Protein AF-A0A7C1F9L8-F1 (afdb_monomer)

Mean predicted aligned error: 16.56 Å

Foldseek 3Di:
DDDDDDDDDDDDDDDDDDDDPPDDDDDDDDPPVVVVVVVVVVVVLVVVLVVLVVVLVVLVVVVVCLQVDPDDPVVVVVVVVVVVVDDDDPDPVVVVVVVVVVLVVVCVVPPPPPPLVVVVLLCVLLVRPDHSSRLVVQLVVLLQSQLVSLCSNPNDNVRSNVRSVVSNVVSVVVSNVSSVVQLVVVLVCVLVLLVQQLVCVVVVDDNLVSLCCQLVVDDPPRNVLSVQLNVCVVVPDDNLVSLVVSCSNSVDPLSVLLSVLVVVCVVPPDSNSVVSVVSSVVSVVVVVVVVVLVVVLVVLLVVLVVVLCVVVVVLVVCCVVPVPVSVVCVDDDPSVVVVVVVNVVSVVSSVVSVVVSPDDD

Structure (mmCIF, N/CA/C/O backbone):
data_AF-A0A7C1F9L8-F1
#
_entry.id   AF-A0A7C1F9L8-F1
#
loop_
_atom_site.group_PDB
_atom_site.id
_atom_site.type_symbol
_atom_site.label_atom_id
_atom_site.label_alt_id
_atom_site.label_comp_id
_atom_site.label_asym_id
_atom_site.label_entity_id
_atom_site.label_seq_id
_atom_site.pdbx_PDB_ins_code
_atom_site.Cartn_x
_atom_site.Cartn_y
_atom_site.Cartn_z
_atom_site.occupancy
_atom_site.B_iso_or_equiv
_atom_site.auth_seq_id
_atom_site.auth_comp_id
_atom_site.auth_asym_id
_atom_site.auth_atom_id
_atom_site.pdbx_PDB_model_num
ATOM 1 N N . MET A 1 1 ? 61.976 -1.368 -113.636 1.00 39.59 1 MET A N 1
ATOM 2 C CA . MET A 1 1 ? 61.422 -0.047 -114.014 1.00 39.59 1 MET A CA 1
ATOM 3 C C . MET A 1 1 ? 60.214 -0.254 -114.923 1.00 39.59 1 MET A C 1
ATOM 5 O O . MET A 1 1 ? 60.195 -1.256 -115.617 1.00 39.59 1 MET A O 1
ATOM 9 N N . ALA A 1 2 ? 59.283 0.708 -114.924 1.00 37.47 2 ALA A N 1
ATOM 10 C CA . ALA A 1 2 ? 58.091 0.857 -115.781 1.00 37.47 2 ALA A CA 1
ATOM 11 C C . ALA A 1 2 ? 56.742 0.333 -115.233 1.00 37.47 2 ALA A C 1
ATOM 13 O O . ALA A 1 2 ? 56.422 -0.850 -115.244 1.00 37.47 2 ALA A O 1
ATOM 14 N N . ARG A 1 3 ? 55.936 1.309 -114.787 1.00 41.31 3 ARG A N 1
ATOM 15 C CA . ARG A 1 3 ? 54.484 1.263 -114.558 1.00 41.31 3 ARG A CA 1
ATOM 16 C C . ARG A 1 3 ? 53.734 1.298 -115.902 1.00 41.31 3 ARG A C 1
ATOM 18 O O . ARG A 1 3 ? 54.112 2.078 -116.769 1.00 41.31 3 ARG A O 1
ATOM 25 N N . GLY A 1 4 ? 52.595 0.610 -116.002 1.00 37.44 4 GLY A N 1
ATOM 26 C CA . GLY A 1 4 ? 51.596 0.796 -117.071 1.00 37.44 4 GLY A CA 1
ATOM 27 C C . GLY A 1 4 ? 50.258 0.155 -116.683 1.00 37.44 4 GLY A C 1
ATOM 28 O O . GLY A 1 4 ? 50.143 -1.058 -116.651 1.00 37.44 4 GLY A O 1
ATOM 29 N N . ARG A 1 5 ? 49.353 0.919 -116.061 1.00 42.47 5 ARG A N 1
ATOM 30 C CA . ARG A 1 5 ? 48.077 1.427 -116.618 1.00 42.47 5 ARG A CA 1
ATOM 31 C C . ARG A 1 5 ? 47.072 0.383 -117.153 1.00 42.47 5 ARG A C 1
ATOM 33 O O . ARG A 1 5 ? 47.146 -0.017 -118.300 1.00 42.47 5 ARG A O 1
ATOM 40 N N . LEU A 1 6 ? 46.022 0.216 -116.337 1.00 44.12 6 LEU A N 1
ATOM 41 C CA . LEU A 1 6 ? 44.591 0.450 -116.626 1.00 44.12 6 LEU A CA 1
ATOM 42 C C . LEU A 1 6 ? 43.783 -0.511 -117.522 1.00 44.12 6 LEU A C 1
ATOM 44 O O . LEU A 1 6 ? 44.102 -0.708 -118.686 1.00 44.12 6 LEU A O 1
ATOM 48 N N . ARG A 1 7 ? 42.561 -0.778 -117.004 1.00 37.47 7 ARG A N 1
ATOM 49 C CA . ARG A 1 7 ? 41.275 -1.069 -117.694 1.00 37.47 7 ARG A CA 1
ATOM 50 C C . ARG A 1 7 ? 41.176 -2.496 -118.281 1.00 37.47 7 ARG A C 1
ATOM 52 O O . ARG A 1 7 ? 42.067 -2.920 -118.985 1.00 37.47 7 ARG A O 1
ATOM 59 N N . ARG A 1 8 ? 40.121 -3.300 -118.078 1.00 37.22 8 ARG A N 1
ATOM 60 C CA . ARG A 1 8 ? 38.670 -3.048 -117.959 1.00 37.22 8 ARG A CA 1
ATOM 61 C C . ARG A 1 8 ? 37.946 -4.345 -117.511 1.00 37.22 8 ARG A C 1
ATOM 63 O O . ARG A 1 8 ? 38.377 -5.421 -117.887 1.00 37.22 8 ARG A O 1
ATOM 70 N N . GLN A 1 9 ? 36.779 -4.153 -116.885 1.00 37.19 9 GLN A N 1
ATOM 71 C CA . GLN A 1 9 ? 35.515 -4.913 -117.026 1.00 37.19 9 GLN A CA 1
ATOM 72 C C . GLN A 1 9 ? 35.349 -6.363 -116.521 1.00 37.19 9 GLN A C 1
ATOM 74 O O . GLN A 1 9 ? 36.207 -7.216 -116.671 1.00 37.19 9 GLN A O 1
ATOM 79 N N . ALA A 1 10 ? 34.099 -6.588 -116.083 1.00 36.94 10 ALA A N 1
ATOM 80 C CA . ALA A 1 10 ? 33.375 -7.839 -115.844 1.00 36.94 10 ALA A CA 1
ATOM 81 C C . ALA A 1 10 ? 33.630 -8.541 -114.501 1.00 36.94 10 ALA A C 1
ATOM 83 O O . ALA A 1 10 ? 34.592 -9.276 -114.332 1.00 36.94 10 ALA A O 1
ATOM 84 N N . LEU A 1 11 ? 32.689 -8.380 -113.566 1.00 45.91 11 LEU A N 1
ATOM 85 C CA . LEU A 1 11 ? 31.665 -9.405 -113.335 1.00 45.91 11 LEU A CA 1
ATOM 86 C C . LEU A 1 11 ? 30.542 -8.822 -112.466 1.00 45.91 11 LEU A C 1
ATOM 88 O O . LEU A 1 11 ? 30.725 -8.456 -111.308 1.00 45.91 11 LEU A O 1
ATOM 92 N N . ASP A 1 12 ? 29.387 -8.694 -113.107 1.00 43.09 12 ASP A N 1
ATOM 93 C CA . ASP A 1 12 ? 28.080 -8.514 -112.494 1.00 43.09 12 ASP A CA 1
ATOM 94 C C . ASP A 1 12 ? 27.571 -9.878 -111.987 1.00 43.09 12 ASP A C 1
ATOM 96 O O . ASP A 1 12 ? 27.937 -10.918 -112.540 1.00 43.09 12 ASP A O 1
ATOM 100 N N . ARG A 1 13 ? 26.652 -9.826 -111.015 1.00 43.66 13 ARG A N 1
ATOM 101 C CA . ARG A 1 13 ? 25.862 -10.898 -110.374 1.00 43.66 13 ARG A CA 1
ATOM 102 C C . ARG A 1 13 ? 26.388 -11.454 -109.051 1.00 43.66 13 ARG A C 1
ATOM 104 O O . ARG A 1 13 ? 27.241 -12.329 -108.985 1.00 43.66 13 ARG A O 1
ATOM 111 N N . GLY A 1 14 ? 25.712 -11.032 -107.986 1.00 38.59 14 GLY A N 1
ATOM 112 C CA . GLY A 1 14 ? 25.744 -11.682 -106.681 1.00 38.59 14 GLY A CA 1
ATOM 113 C C . GLY A 1 14 ? 24.792 -10.992 -105.715 1.00 38.59 14 GLY A C 1
ATOM 114 O O . GLY A 1 14 ? 25.206 -10.141 -104.934 1.00 38.59 14 GLY A O 1
ATOM 115 N N . GLY A 1 15 ? 23.500 -11.318 -105.799 1.00 45.91 15 GLY A N 1
ATOM 116 C CA . GLY A 1 15 ? 22.503 -10.869 -104.834 1.00 45.91 15 GLY A CA 1
ATOM 117 C C . GLY A 1 15 ? 22.887 -11.293 -103.417 1.00 45.91 15 GLY A C 1
ATOM 118 O O . GLY A 1 15 ? 22.999 -12.477 -103.124 1.00 45.91 15 GLY A O 1
ATOM 119 N N . GLY A 1 16 ? 23.059 -10.312 -102.536 1.00 39.78 16 GLY A N 1
ATOM 120 C CA . GLY A 1 16 ? 23.291 -10.512 -101.112 1.00 39.78 16 GLY A CA 1
ATOM 121 C C . GLY A 1 16 ? 22.397 -9.567 -100.327 1.00 39.78 16 GLY A C 1
ATOM 122 O O . GLY A 1 16 ? 22.736 -8.403 -100.116 1.00 39.78 16 GLY A O 1
ATOM 123 N N . ARG A 1 17 ? 21.221 -10.062 -99.924 1.00 45.66 17 ARG A N 1
ATOM 124 C CA . ARG A 1 17 ? 20.368 -9.415 -98.922 1.00 45.66 17 ARG A CA 1
ATOM 125 C C . ARG A 1 17 ? 21.222 -9.138 -97.683 1.00 45.66 17 ARG A C 1
ATOM 127 O O . ARG A 1 17 ? 21.778 -10.061 -97.100 1.00 45.66 17 ARG A O 1
ATOM 134 N N . ARG A 1 18 ? 21.317 -7.867 -97.293 1.00 43.66 18 ARG A N 1
ATOM 135 C CA . ARG A 1 18 ? 21.940 -7.437 -96.036 1.00 43.66 18 ARG A CA 1
ATOM 136 C C . ARG A 1 18 ? 21.208 -8.115 -94.865 1.00 43.66 18 ARG A C 1
ATOM 138 O O . ARG A 1 18 ? 20.005 -7.877 -94.740 1.00 43.66 18 ARG A O 1
ATOM 145 N N . PRO A 1 19 ? 21.860 -8.910 -94.000 1.00 42.84 19 PRO A N 1
ATOM 146 C CA . PRO A 1 19 ? 21.259 -9.255 -92.724 1.00 42.84 19 PRO A CA 1
ATOM 147 C C . PRO A 1 19 ? 21.281 -8.000 -91.849 1.00 42.84 19 PRO A C 1
ATOM 149 O O . PRO A 1 19 ? 22.331 -7.425 -91.559 1.00 42.84 19 PRO A O 1
ATOM 152 N N . ALA A 1 20 ? 20.084 -7.532 -91.503 1.00 45.34 20 ALA A N 1
ATOM 153 C CA . ALA A 1 20 ? 19.888 -6.484 -90.524 1.00 45.34 20 ALA A CA 1
ATOM 154 C C . ALA A 1 20 ? 20.480 -6.945 -89.190 1.00 45.34 20 ALA A C 1
ATOM 156 O O . ALA A 1 20 ? 20.181 -8.032 -88.705 1.00 45.34 20 ALA A O 1
ATOM 157 N N . VAL A 1 21 ? 21.326 -6.094 -88.622 1.00 48.09 21 VAL A N 1
ATOM 158 C CA . VAL A 1 21 ? 21.893 -6.227 -87.284 1.00 48.09 21 VAL A CA 1
ATOM 159 C C . VAL A 1 21 ? 20.749 -6.416 -86.284 1.00 48.09 21 VAL A C 1
ATOM 161 O O . VAL A 1 21 ? 20.004 -5.472 -86.002 1.00 48.09 21 VAL A O 1
ATOM 164 N N . GLU A 1 22 ? 20.604 -7.634 -85.757 1.00 45.97 22 GLU A N 1
ATOM 165 C CA . GLU A 1 22 ? 19.792 -7.928 -84.579 1.00 45.97 22 GLU A CA 1
ATOM 166 C C . GLU A 1 22 ? 20.355 -7.133 -83.401 1.00 45.97 22 GLU A C 1
ATOM 168 O O . GLU A 1 22 ? 21.326 -7.505 -82.743 1.00 45.97 22 GLU A O 1
ATOM 173 N N . ARG A 1 23 ? 19.743 -5.976 -83.147 1.00 45.81 23 ARG A N 1
ATOM 174 C CA . ARG A 1 23 ? 19.928 -5.240 -81.904 1.00 45.81 23 ARG A CA 1
ATOM 175 C C . ARG A 1 23 ? 19.278 -6.060 -80.795 1.00 45.81 23 ARG A C 1
ATOM 177 O O . ARG A 1 23 ? 18.061 -6.246 -80.794 1.00 45.81 23 ARG A O 1
ATOM 184 N N . GLY A 1 24 ? 20.121 -6.549 -79.888 1.00 41.44 24 GLY A N 1
ATOM 185 C CA . GLY A 1 24 ? 19.757 -7.339 -78.720 1.00 41.44 24 GLY A CA 1
ATOM 186 C C . GLY A 1 24 ? 18.523 -6.791 -78.014 1.00 41.44 24 GLY A C 1
ATOM 187 O O . GLY A 1 24 ? 18.517 -5.682 -77.483 1.00 41.44 24 GLY A O 1
ATOM 188 N N . ARG A 1 25 ? 17.467 -7.600 -78.025 1.00 51.34 25 ARG A N 1
ATOM 189 C CA . ARG A 1 25 ? 16.219 -7.360 -77.312 1.00 51.34 25 ARG A CA 1
ATOM 190 C C . ARG A 1 25 ? 16.192 -8.259 -76.082 1.00 51.34 25 ARG A C 1
ATOM 192 O O . ARG A 1 25 ? 15.418 -9.204 -76.037 1.00 51.34 25 ARG A O 1
ATOM 199 N N . VAL A 1 26 ? 17.045 -7.997 -75.095 1.00 52.56 26 VAL A N 1
ATOM 200 C CA . VAL A 1 26 ? 16.927 -8.650 -73.786 1.00 52.56 26 VAL A CA 1
ATOM 201 C C . VAL A 1 26 ? 17.345 -7.666 -72.695 1.00 52.56 26 VAL A C 1
ATOM 203 O O . VAL A 1 26 ? 18.366 -7.000 -72.827 1.00 52.56 26 VAL A O 1
ATOM 206 N N . TRP A 1 27 ? 16.540 -7.637 -71.628 1.00 47.12 27 TRP A N 1
ATOM 207 C CA . TRP A 1 27 ? 16.731 -6.948 -70.343 1.00 47.12 27 TRP A CA 1
ATOM 208 C C . TRP A 1 27 ? 16.258 -5.492 -70.265 1.00 47.12 27 TRP A C 1
ATOM 210 O O . TRP A 1 27 ? 17.023 -4.551 -70.434 1.00 47.12 27 TRP A O 1
ATOM 220 N N . GLY A 1 28 ? 14.980 -5.297 -69.910 1.00 48.78 28 GLY A N 1
ATOM 221 C CA . GLY A 1 28 ? 14.510 -3.953 -69.568 1.00 48.78 28 GLY A CA 1
ATOM 222 C C . GLY A 1 28 ? 13.070 -3.768 -69.091 1.00 48.78 28 GLY A C 1
ATOM 223 O O . GLY A 1 28 ? 12.585 -2.651 -69.201 1.00 48.78 28 GLY A O 1
ATOM 224 N N . THR A 1 29 ? 12.342 -4.778 -68.592 1.00 53.84 29 THR A N 1
ATOM 225 C CA . THR A 1 29 ? 10.930 -4.564 -68.171 1.00 53.84 29 THR A CA 1
ATOM 226 C C . THR A 1 29 ? 10.466 -5.306 -66.906 1.00 53.84 29 THR A C 1
ATOM 228 O O . THR A 1 29 ? 9.276 -5.308 -66.609 1.00 53.84 29 THR A O 1
ATOM 231 N N . GLY A 1 30 ? 11.366 -5.875 -66.094 1.00 45.72 30 GLY A N 1
ATOM 232 C CA . GLY A 1 30 ? 10.978 -6.589 -64.858 1.00 45.72 30 GLY A CA 1
ATOM 233 C C . GLY A 1 30 ? 10.982 -5.756 -63.566 1.00 45.72 30 GLY A C 1
ATOM 234 O O . GLY A 1 30 ? 10.181 -5.992 -62.664 1.00 45.72 30 GLY A O 1
ATOM 235 N N . TYR A 1 31 ? 11.859 -4.754 -63.453 1.00 49.84 31 TYR A N 1
ATOM 236 C CA . TYR A 1 31 ? 12.186 -4.166 -62.144 1.00 49.84 31 TYR A CA 1
ATOM 237 C C . TYR A 1 31 ? 11.224 -3.055 -61.680 1.00 49.84 31 TYR A C 1
ATOM 239 O O . TYR A 1 31 ? 10.921 -2.947 -60.492 1.00 49.84 31 TYR A O 1
ATOM 247 N N . GLY A 1 32 ? 10.656 -2.270 -62.601 1.00 45.06 32 GLY A N 1
ATOM 248 C CA . GLY A 1 32 ? 9.773 -1.143 -62.254 1.00 45.06 32 GLY A CA 1
ATOM 249 C C . GLY A 1 32 ? 8.340 -1.526 -61.848 1.00 45.06 32 GLY A C 1
ATOM 250 O O . GLY A 1 32 ? 7.623 -0.705 -61.267 1.00 45.06 32 GLY A O 1
ATOM 251 N N . ALA A 1 33 ? 7.896 -2.749 -62.161 1.00 50.91 33 ALA A N 1
ATOM 252 C CA . ALA A 1 33 ? 6.575 -3.261 -61.784 1.00 50.91 33 ALA A CA 1
ATOM 253 C C . ALA A 1 33 ? 6.589 -3.882 -60.379 1.00 50.91 33 ALA A C 1
ATOM 255 O O . ALA A 1 33 ? 5.685 -3.619 -59.586 1.00 50.91 33 ALA A O 1
ATOM 256 N N . ALA A 1 34 ? 7.658 -4.608 -60.033 1.00 50.59 34 ALA A N 1
ATOM 257 C CA . ALA A 1 34 ? 7.871 -5.113 -58.683 1.00 50.59 34 ALA A CA 1
ATOM 258 C C . ALA A 1 34 ? 7.982 -3.948 -57.686 1.00 50.59 34 ALA A C 1
ATOM 260 O O . ALA A 1 34 ? 7.193 -3.862 -56.750 1.00 50.59 34 ALA A O 1
ATOM 261 N N . GLN A 1 35 ? 8.859 -2.972 -57.938 1.00 52.16 35 GLN A N 1
ATOM 262 C CA . GLN A 1 35 ? 9.105 -1.854 -57.017 1.00 52.16 35 GLN A CA 1
ATOM 263 C C . GLN A 1 35 ? 7.861 -0.977 -56.746 1.00 52.16 35 GLN A C 1
ATOM 265 O O . GLN A 1 35 ? 7.701 -0.445 -55.647 1.00 52.16 35 GLN A O 1
ATOM 270 N N . ARG A 1 36 ? 6.931 -0.861 -57.709 1.00 50.31 36 ARG A N 1
ATOM 271 C CA . ARG A 1 36 ? 5.633 -0.179 -57.518 1.00 50.31 36 ARG A CA 1
ATOM 272 C C . ARG A 1 36 ? 4.611 -1.003 -56.731 1.00 50.31 36 ARG A C 1
ATOM 274 O O . ARG A 1 36 ? 3.789 -0.404 -56.040 1.00 50.31 36 ARG A O 1
ATOM 281 N N . ARG A 1 37 ? 4.660 -2.336 -56.815 1.00 51.72 37 ARG A N 1
ATOM 282 C CA . ARG A 1 37 ? 3.802 -3.248 -56.039 1.00 51.72 37 ARG A CA 1
ATOM 283 C C . ARG A 1 37 ? 4.200 -3.241 -54.562 1.00 51.72 37 ARG A C 1
ATOM 285 O O . ARG A 1 37 ? 3.367 -2.932 -53.719 1.00 51.72 37 ARG A O 1
ATOM 292 N N . TRP A 1 38 ? 5.502 -3.360 -54.285 1.00 47.25 38 TRP A N 1
ATOM 293 C CA . TRP A 1 38 ? 6.068 -3.272 -52.932 1.00 47.25 38 TRP A CA 1
ATOM 294 C C . TRP A 1 38 ? 5.711 -1.960 -52.212 1.00 47.25 38 TRP A C 1
ATOM 296 O O . TRP A 1 38 ? 5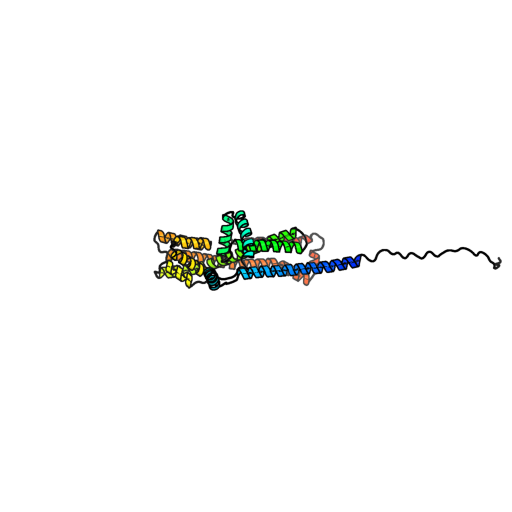.387 -1.985 -51.031 1.00 47.25 38 TRP A O 1
ATOM 306 N N . ARG A 1 39 ? 5.699 -0.812 -52.909 1.00 54.19 39 ARG A N 1
ATOM 307 C CA . ARG A 1 39 ? 5.341 0.493 -52.311 1.00 54.19 39 ARG A CA 1
ATOM 308 C C . ARG A 1 39 ? 3.842 0.661 -52.024 1.00 54.19 39 ARG A C 1
ATOM 310 O O . ARG A 1 39 ? 3.493 1.420 -51.124 1.00 54.19 39 ARG A O 1
ATOM 317 N N . LYS A 1 40 ? 2.964 -0.010 -52.783 1.00 54.41 40 LYS A N 1
ATOM 318 C CA . LYS A 1 40 ? 1.509 -0.012 -52.542 1.00 54.41 40 LYS A CA 1
ATOM 319 C C . LYS A 1 40 ? 1.135 -0.961 -51.400 1.00 54.41 40 LYS A C 1
ATOM 321 O O . LYS A 1 40 ? 0.362 -0.556 -50.540 1.00 54.41 40 LYS A O 1
ATOM 326 N N . ASP A 1 41 ? 1.766 -2.134 -51.335 1.00 57.75 41 ASP A N 1
ATOM 327 C CA . ASP A 1 41 ? 1.545 -3.117 -50.265 1.00 57.75 41 ASP A CA 1
ATOM 328 C C . ASP A 1 41 ? 2.080 -2.627 -48.904 1.00 57.75 41 ASP A C 1
ATOM 330 O O . ASP A 1 41 ? 1.463 -2.866 -47.862 1.00 57.75 41 ASP A O 1
ATOM 334 N N . LEU A 1 42 ? 3.179 -1.857 -48.897 1.00 58.66 42 LEU A N 1
ATOM 335 C CA . LEU A 1 42 ? 3.689 -1.206 -47.682 1.00 58.66 42 LEU A CA 1
ATOM 336 C C . LEU A 1 42 ? 2.718 -0.142 -47.147 1.00 58.66 42 LEU A C 1
ATOM 338 O O . LEU A 1 42 ? 2.520 -0.026 -45.943 1.00 58.66 42 LEU A O 1
ATOM 342 N N . GLY A 1 43 ? 2.095 0.633 -48.040 1.00 62.56 43 GLY A N 1
ATOM 343 C CA . GLY A 1 43 ? 1.134 1.669 -47.661 1.00 62.56 43 GLY A CA 1
ATOM 344 C C . GLY A 1 43 ? -0.143 1.080 -47.066 1.00 62.56 43 GLY A C 1
ATOM 345 O O . GLY A 1 43 ? -0.621 1.555 -46.041 1.00 62.56 43 GLY A O 1
ATOM 346 N N . THR A 1 44 ? -0.665 0.004 -47.658 1.00 65.12 44 THR A N 1
ATOM 347 C CA . THR A 1 44 ? -1.866 -0.679 -47.156 1.00 65.12 44 THR A CA 1
ATOM 348 C C . THR A 1 44 ? -1.623 -1.426 -45.849 1.00 65.12 44 THR A C 1
ATOM 350 O O . THR A 1 44 ? -2.493 -1.414 -44.984 1.00 65.12 44 THR A O 1
ATOM 353 N N . THR A 1 45 ? -0.446 -2.032 -45.663 1.00 65.38 45 THR A N 1
ATOM 354 C CA . THR A 1 45 ? -0.101 -2.711 -44.401 1.00 65.38 45 THR A CA 1
ATOM 355 C C . THR A 1 45 ? 0.140 -1.713 -43.271 1.00 65.38 45 THR A C 1
ATOM 357 O O . THR A 1 45 ? -0.354 -1.925 -42.168 1.00 65.38 45 THR A O 1
ATOM 360 N N . LEU A 1 46 ? 0.787 -0.575 -43.545 1.00 63.75 46 LEU A N 1
ATOM 361 C CA . LEU A 1 46 ? 0.934 0.511 -42.571 1.00 63.75 46 LEU A CA 1
ATOM 362 C C . LEU A 1 46 ? -0.408 1.166 -42.219 1.00 63.75 46 LEU A C 1
ATOM 364 O O . LEU A 1 46 ? -0.651 1.456 -41.052 1.00 63.75 46 LEU A O 1
ATOM 368 N N . PHE A 1 47 ? -1.304 1.356 -43.191 1.00 64.69 47 PHE A N 1
ATOM 369 C CA . PHE A 1 47 ? -2.633 1.923 -42.947 1.00 64.69 47 PHE A CA 1
ATOM 370 C C . PHE A 1 47 ? -3.537 0.960 -42.161 1.00 64.69 47 PHE A C 1
ATOM 372 O O . PHE A 1 47 ? -4.208 1.373 -41.218 1.00 64.69 47 PHE A O 1
ATOM 379 N N . ALA A 1 48 ? -3.498 -0.339 -42.476 1.00 63.34 48 ALA A N 1
ATOM 380 C CA . ALA A 1 48 ? -4.194 -1.372 -41.710 1.00 63.34 48 ALA A CA 1
ATOM 381 C C . ALA A 1 48 ? -3.634 -1.508 -40.282 1.00 63.34 48 ALA A C 1
ATOM 383 O O . ALA A 1 48 ? -4.405 -1.643 -39.334 1.00 63.34 48 ALA A O 1
ATOM 384 N N . ALA A 1 49 ? -2.312 -1.407 -40.108 1.00 62.53 49 ALA A N 1
ATOM 385 C CA . ALA A 1 49 ? -1.675 -1.401 -38.794 1.00 62.53 49 ALA A CA 1
ATOM 386 C C . ALA A 1 49 ? -2.030 -0.145 -37.982 1.00 62.53 49 ALA A C 1
ATOM 388 O O . ALA A 1 49 ? -2.250 -0.247 -36.779 1.00 62.53 49 ALA A O 1
ATOM 389 N N . LEU A 1 50 ? -2.144 1.021 -38.627 1.00 69.19 50 LEU A N 1
ATOM 390 C CA . LEU A 1 50 ? -2.561 2.271 -37.989 1.00 69.19 50 LEU A CA 1
ATOM 391 C C . LEU A 1 50 ? -4.027 2.211 -37.539 1.00 69.19 50 LEU A C 1
ATOM 393 O O . LEU A 1 50 ? -4.327 2.560 -36.403 1.00 69.19 50 LEU A O 1
ATOM 397 N N . ILE A 1 51 ? -4.931 1.724 -38.395 1.00 73.75 51 ILE A N 1
ATOM 398 C CA . ILE A 1 51 ? -6.347 1.526 -38.046 1.00 73.75 51 ILE A CA 1
ATOM 399 C C . ILE A 1 51 ? -6.482 0.486 -36.935 1.00 73.75 51 ILE A C 1
ATOM 401 O O . ILE A 1 51 ? -7.249 0.694 -35.999 1.00 73.75 51 ILE A O 1
ATOM 405 N N . GLY A 1 52 ? -5.709 -0.600 -36.999 1.00 65.44 52 GLY A N 1
ATOM 406 C CA . GLY A 1 52 ? -5.635 -1.592 -35.932 1.00 65.44 52 GLY A CA 1
ATOM 407 C C . GLY A 1 52 ? -5.176 -0.966 -34.617 1.00 65.44 52 GLY A C 1
ATOM 408 O O . GLY A 1 52 ? -5.861 -1.093 -33.609 1.00 65.44 52 GLY A O 1
ATOM 409 N N . ALA A 1 53 ? -4.068 -0.224 -34.624 1.00 59.97 53 ALA A N 1
ATOM 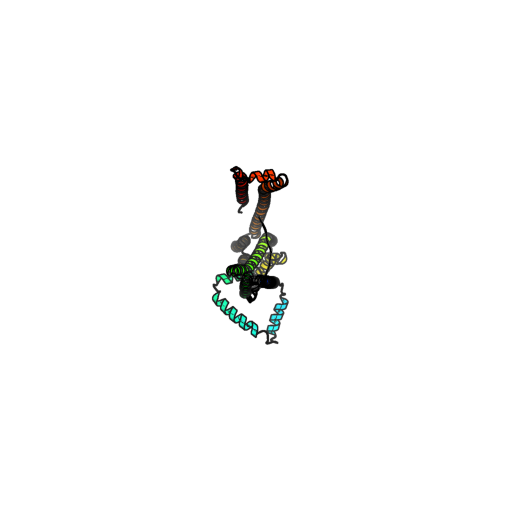410 C CA . ALA A 1 53 ? -3.558 0.470 -33.445 1.00 59.97 53 ALA A CA 1
ATOM 411 C C . ALA A 1 53 ? -4.574 1.475 -32.880 1.00 59.97 53 ALA A C 1
ATOM 413 O O . ALA A 1 53 ? -4.737 1.556 -31.665 1.00 59.97 53 ALA A O 1
ATOM 414 N N . LEU A 1 54 ? -5.302 2.190 -33.741 1.00 66.69 54 LEU A N 1
ATOM 415 C CA . LEU A 1 54 ? -6.320 3.160 -33.342 1.00 66.69 54 LEU A CA 1
ATOM 416 C C . LEU A 1 54 ? -7.583 2.482 -32.791 1.00 66.69 54 LEU A C 1
ATOM 418 O O . LEU A 1 54 ? -8.140 2.955 -31.807 1.00 66.69 54 LEU A O 1
ATOM 422 N N . ALA A 1 55 ? -7.998 1.346 -33.356 1.00 65.44 55 ALA A N 1
ATOM 423 C CA . ALA A 1 55 ? -9.095 0.527 -32.839 1.00 65.44 55 ALA A CA 1
ATOM 424 C C . ALA A 1 55 ? -8.744 -0.112 -31.489 1.00 65.44 55 ALA A C 1
ATOM 426 O O . ALA A 1 55 ? -9.599 -0.224 -30.617 1.00 65.44 55 ALA A O 1
ATOM 427 N N . VAL A 1 56 ? -7.479 -0.482 -31.287 1.00 63.88 56 VAL A N 1
ATOM 428 C CA . VAL A 1 56 ? -6.979 -1.010 -30.012 1.00 63.88 56 VAL A CA 1
ATOM 429 C C . VAL A 1 56 ? -6.850 0.078 -28.970 1.00 63.88 56 VAL A C 1
ATOM 431 O O . VAL A 1 56 ? -7.258 -0.129 -27.833 1.00 63.88 56 VAL A O 1
ATOM 434 N N . LEU A 1 57 ? -6.369 1.256 -29.352 1.00 68.38 57 LEU A N 1
ATOM 435 C CA . LEU A 1 57 ? -6.360 2.409 -28.469 1.00 68.38 57 LEU A CA 1
ATOM 436 C C . LEU A 1 57 ? -7.797 2.804 -28.104 1.00 68.38 57 LEU A C 1
ATOM 438 O O . LEU A 1 57 ? -8.077 2.991 -26.930 1.00 68.38 57 LEU A O 1
ATOM 442 N N . ALA A 1 58 ? -8.732 2.802 -29.057 1.00 68.62 58 ALA A N 1
ATOM 443 C CA . ALA A 1 58 ? -10.153 3.031 -28.802 1.00 68.62 58 ALA A CA 1
ATOM 444 C C . ALA A 1 58 ? -10.791 1.936 -27.930 1.00 68.62 58 ALA A C 1
ATOM 446 O O . ALA A 1 58 ? -11.600 2.256 -27.065 1.00 68.62 58 ALA A O 1
ATOM 447 N N . PHE A 1 59 ? -10.411 0.665 -28.093 1.00 70.50 59 PHE A N 1
ATOM 448 C CA . PHE A 1 59 ? -10.870 -0.435 -27.241 1.00 70.50 59 PHE A CA 1
ATOM 449 C C . PHE A 1 59 ? -10.325 -0.303 -25.818 1.00 70.50 59 PHE A C 1
ATOM 451 O O . PHE A 1 59 ? -11.088 -0.398 -24.866 1.00 70.50 59 PHE A O 1
ATOM 458 N N . PHE A 1 60 ? -9.033 -0.012 -25.651 1.00 65.88 60 PHE A N 1
ATOM 459 C CA . PHE A 1 60 ? -8.435 0.209 -24.334 1.00 65.88 60 PHE A CA 1
ATOM 460 C C . PHE A 1 60 ? -8.967 1.467 -23.660 1.00 65.88 60 PHE A C 1
ATOM 462 O O . PHE A 1 60 ? -9.203 1.446 -22.458 1.00 65.88 60 PHE A O 1
ATOM 469 N N . VAL A 1 61 ? -9.214 2.530 -24.423 1.00 68.31 61 VAL A N 1
ATOM 470 C CA . VAL A 1 61 ? -9.884 3.741 -23.943 1.00 68.31 61 VAL A CA 1
ATOM 471 C C . VAL A 1 61 ? -11.337 3.430 -23.576 1.00 68.31 61 VAL A C 1
ATOM 473 O O . VAL A 1 61 ? -11.798 3.860 -22.528 1.00 68.31 61 VAL A O 1
ATOM 476 N N . SER A 1 62 ? -12.046 2.610 -24.353 1.00 63.38 62 SER A N 1
ATOM 477 C CA . SER A 1 62 ? -13.407 2.167 -24.033 1.00 63.38 62 SER A CA 1
ATOM 478 C C . SER A 1 62 ? -13.452 1.293 -22.782 1.00 63.38 62 SER A C 1
ATOM 480 O O . SER A 1 62 ? -14.346 1.481 -21.966 1.00 63.38 62 SER A O 1
ATOM 482 N N . VAL A 1 63 ? -12.495 0.383 -22.596 1.00 62.91 63 VAL A N 1
ATOM 483 C CA . VAL A 1 63 ? -12.341 -0.422 -21.376 1.00 62.91 63 VAL A CA 1
ATOM 484 C C . VAL A 1 63 ? -11.976 0.475 -20.197 1.00 62.91 63 VAL A C 1
ATOM 486 O O . VAL A 1 63 ? -12.534 0.317 -19.120 1.00 62.91 63 VAL A O 1
ATOM 489 N N . TYR A 1 64 ? -11.086 1.447 -20.396 1.00 67.50 64 TYR A N 1
ATOM 490 C CA . TYR A 1 64 ? -10.706 2.420 -19.378 1.00 67.50 64 TYR A CA 1
ATOM 491 C C . TYR A 1 64 ? -11.913 3.247 -18.921 1.00 67.50 64 TYR A C 1
ATOM 493 O O . TYR A 1 64 ? -12.189 3.284 -17.728 1.00 67.50 64 TYR A O 1
ATOM 501 N N . TYR A 1 65 ? -12.692 3.806 -19.851 1.00 64.12 65 TYR A N 1
ATOM 502 C CA . TYR A 1 65 ? -13.913 4.548 -19.533 1.00 64.12 65 TYR A CA 1
ATOM 503 C C . TYR A 1 65 ? -15.031 3.658 -18.978 1.00 64.12 65 TYR A C 1
ATOM 505 O O . TYR A 1 65 ? -15.739 4.090 -18.078 1.00 64.12 65 TYR A O 1
ATOM 513 N N . ALA A 1 66 ? -15.183 2.415 -19.446 1.00 58.25 66 ALA A N 1
ATOM 514 C CA . ALA A 1 66 ? -16.152 1.470 -18.881 1.00 58.25 66 ALA A CA 1
ATOM 515 C C . ALA A 1 66 ? -15.807 1.088 -17.433 1.00 58.25 66 ALA A C 1
ATOM 517 O O . ALA A 1 66 ? -16.694 0.865 -16.617 1.00 58.25 66 ALA A O 1
ATOM 518 N N . VAL A 1 67 ? -14.515 1.043 -17.111 1.00 53.56 67 VAL A N 1
ATOM 519 C CA . VAL A 1 67 ? -14.007 0.797 -15.760 1.00 53.56 67 VAL A CA 1
ATOM 520 C C . VAL A 1 67 ? -14.120 2.037 -14.862 1.00 53.56 67 VAL A C 1
ATOM 522 O O . VAL A 1 67 ? -14.252 1.903 -13.648 1.00 53.56 67 VAL A O 1
ATOM 525 N N . GLU A 1 68 ? -14.057 3.236 -15.437 1.00 50.44 68 GLU A N 1
ATOM 526 C CA . GLU A 1 68 ? -14.010 4.500 -14.696 1.00 50.44 68 GLU A CA 1
ATOM 527 C C . GLU A 1 68 ? -15.362 5.219 -14.608 1.00 50.44 68 GLU A C 1
ATOM 529 O O . GLU A 1 68 ? -15.437 6.258 -13.960 1.00 50.44 68 GLU A O 1
ATOM 534 N N . ARG A 1 69 ? -16.432 4.679 -15.212 1.00 46.50 69 ARG A N 1
ATOM 535 C CA . ARG A 1 69 ? -17.762 5.295 -15.156 1.00 46.50 69 ARG A CA 1
ATOM 536 C C . ARG A 1 69 ? -18.298 5.355 -13.717 1.00 46.50 69 ARG A C 1
ATOM 538 O O . ARG A 1 69 ? -18.554 4.305 -13.114 1.00 46.50 69 ARG A O 1
ATOM 545 N N . PRO A 1 70 ? -18.518 6.562 -13.167 1.00 44.84 70 PRO A N 1
ATOM 546 C CA . PRO A 1 70 ? -19.258 6.744 -11.934 1.00 44.84 70 PRO A CA 1
ATOM 547 C C . PRO A 1 70 ? -20.751 6.704 -12.269 1.00 44.84 70 PRO A C 1
ATOM 549 O O . PRO A 1 70 ? -21.400 7.741 -12.312 1.00 44.84 70 PRO A O 1
ATOM 552 N N . ASP A 1 71 ? -21.291 5.517 -12.557 1.00 45.31 71 ASP A N 1
ATOM 553 C CA . ASP A 1 71 ? -22.717 5.427 -12.871 1.00 45.31 71 ASP A CA 1
ATOM 554 C C . ASP A 1 71 ? -23.541 5.368 -11.577 1.00 45.31 71 ASP A C 1
ATOM 556 O O . ASP A 1 71 ? -23.354 4.516 -10.687 1.00 45.31 71 ASP A O 1
ATOM 560 N N . ASP A 1 72 ? -24.397 6.380 -11.508 1.00 46.00 72 ASP A N 1
ATOM 561 C CA . ASP A 1 72 ? -25.246 6.822 -10.424 1.00 46.00 72 ASP A CA 1
ATOM 562 C C . ASP A 1 72 ? -26.226 5.715 -10.002 1.00 46.00 72 ASP A C 1
ATOM 564 O O . ASP A 1 72 ? -26.801 4.978 -10.807 1.00 46.00 72 ASP A O 1
ATOM 568 N N . LEU A 1 73 ? -26.381 5.553 -8.691 1.00 47.12 73 LEU A N 1
ATOM 569 C CA . LEU A 1 73 ? -27.220 4.522 -8.071 1.00 47.12 73 LEU A CA 1
ATOM 570 C C . LEU A 1 73 ? -28.705 4.686 -8.464 1.00 47.12 73 LEU A C 1
ATOM 572 O O . LEU A 1 73 ? -29.469 3.719 -8.436 1.00 47.12 73 LEU A O 1
ATOM 576 N N . SER A 1 74 ? -29.078 5.903 -8.865 1.00 42.47 74 SER A N 1
ATOM 577 C CA . SER A 1 74 ? -30.396 6.336 -9.333 1.00 42.47 74 SER A CA 1
ATOM 578 C C . SER A 1 74 ? -30.838 5.629 -10.624 1.00 42.47 74 SER A C 1
ATOM 580 O O . SER A 1 74 ? -31.947 5.096 -10.680 1.00 42.47 74 SER A O 1
ATOM 582 N N . GLU A 1 75 ? -29.950 5.489 -11.612 1.00 44.19 75 GLU A N 1
ATOM 583 C CA . GLU A 1 75 ? -30.260 4.890 -12.921 1.00 44.19 75 GLU A CA 1
ATOM 584 C C . GLU A 1 75 ? -30.508 3.370 -12.808 1.00 44.19 75 GLU A C 1
ATOM 586 O O . GLU A 1 75 ? -31.320 2.780 -13.525 1.00 44.19 75 GLU A O 1
ATOM 591 N N . ARG A 1 76 ? -29.874 2.715 -11.821 1.00 51.69 76 ARG A N 1
ATOM 592 C CA . ARG A 1 76 ? -30.089 1.283 -11.538 1.00 51.69 76 ARG A CA 1
ATOM 593 C C . ARG A 1 76 ? -31.378 1.034 -10.756 1.00 51.69 76 ARG A C 1
ATOM 595 O O . ARG A 1 76 ? -32.007 0.000 -10.972 1.00 51.69 76 ARG A O 1
ATOM 602 N N . LEU A 1 77 ? -31.803 1.964 -9.898 1.00 53.84 77 LEU A N 1
ATOM 603 C CA . LEU A 1 77 ? -33.107 1.891 -9.229 1.00 53.84 77 LEU A CA 1
ATOM 604 C C . LEU A 1 77 ? -34.258 2.061 -10.232 1.00 53.84 77 LEU A C 1
ATOM 606 O O . LEU A 1 77 ? -35.249 1.338 -10.135 1.00 53.84 77 LEU A O 1
ATOM 610 N N . GLU A 1 78 ? -34.096 2.905 -11.255 1.00 46.84 78 GLU A N 1
ATOM 611 C CA . GLU A 1 78 ? -35.056 3.019 -12.363 1.00 46.84 78 GLU A CA 1
ATOM 612 C C . GLU A 1 78 ? -35.068 1.785 -13.274 1.00 46.84 78 GLU A C 1
ATOM 614 O O . GLU A 1 78 ? -36.141 1.335 -13.680 1.00 46.84 78 GLU A O 1
ATOM 619 N N . ALA A 1 79 ? -33.916 1.159 -13.535 1.00 46.34 79 ALA A N 1
ATOM 620 C CA . ALA A 1 79 ? -33.849 -0.103 -14.276 1.00 46.34 79 ALA A CA 1
ATOM 621 C C . ALA A 1 79 ? -34.563 -1.262 -13.543 1.00 46.34 79 ALA A C 1
ATOM 623 O O . ALA A 1 79 ? -35.215 -2.091 -14.176 1.00 46.34 79 ALA A O 1
ATOM 624 N N . TYR A 1 80 ? -34.510 -1.312 -12.206 1.00 51.12 80 TYR A N 1
ATOM 625 C CA . TYR A 1 80 ? -35.291 -2.281 -11.424 1.00 51.12 80 TYR A CA 1
ATOM 626 C C . TYR A 1 80 ? -36.775 -1.894 -11.308 1.00 51.12 80 TYR A C 1
ATOM 628 O O . TYR A 1 80 ? -37.636 -2.771 -11.373 1.00 51.12 80 TYR A O 1
ATOM 636 N N . ALA A 1 81 ? -37.100 -0.600 -11.215 1.00 44.00 81 ALA A N 1
ATOM 637 C CA . ALA A 1 81 ? -38.481 -0.112 -11.183 1.00 44.00 81 ALA A CA 1
ATOM 638 C C . ALA A 1 81 ? -39.212 -0.283 -12.530 1.00 44.00 81 ALA A C 1
ATOM 640 O O . ALA A 1 81 ? -40.418 -0.523 -12.552 1.00 44.00 81 ALA A O 1
ATOM 641 N N . THR A 1 82 ? -38.496 -0.214 -13.655 1.00 41.31 82 THR A N 1
ATOM 642 C CA . THR A 1 82 ? -39.031 -0.485 -15.002 1.00 41.31 82 THR A CA 1
ATOM 643 C C . THR A 1 82 ? -39.207 -1.982 -15.258 1.00 41.31 82 THR A C 1
ATOM 645 O O . THR A 1 82 ? -40.207 -2.384 -15.850 1.00 41.31 82 THR A O 1
ATOM 648 N N . VAL A 1 83 ? -38.328 -2.835 -14.715 1.00 44.00 83 VAL A N 1
ATOM 649 C CA . VAL A 1 83 ? -38.526 -4.297 -14.702 1.00 44.00 83 VAL A CA 1
ATOM 650 C C . VAL A 1 83 ? -39.708 -4.703 -13.810 1.00 44.00 83 VAL A C 1
ATOM 652 O O . VAL A 1 83 ? -40.450 -5.611 -14.178 1.00 44.00 83 VAL A O 1
ATOM 655 N N . ALA A 1 84 ? -39.948 -4.002 -12.697 1.00 43.50 84 ALA A N 1
ATOM 656 C CA . ALA A 1 84 ? -41.130 -4.202 -11.852 1.00 43.50 84 ALA A CA 1
ATOM 657 C C . ALA A 1 84 ? -42.439 -3.692 -12.492 1.00 43.50 84 ALA A C 1
ATOM 659 O O . ALA A 1 84 ? -43.514 -4.153 -12.114 1.00 43.50 84 ALA A O 1
ATOM 660 N N . ARG A 1 85 ? -42.365 -2.770 -13.466 1.00 39.56 85 ARG A N 1
ATOM 661 C CA . ARG A 1 85 ? -43.534 -2.196 -14.164 1.00 39.56 85 ARG A CA 1
ATOM 662 C C . ARG A 1 85 ? -43.889 -2.850 -15.498 1.00 39.56 85 ARG A C 1
ATOM 664 O O . ARG A 1 85 ? -44.909 -2.491 -16.065 1.00 39.56 85 ARG A O 1
ATOM 671 N N . GLY A 1 86 ? -43.116 -3.832 -15.960 1.00 39.91 86 GLY A N 1
ATOM 672 C CA . GLY A 1 86 ? -43.566 -4.781 -16.980 1.00 39.91 86 GLY A CA 1
ATOM 673 C C . GLY A 1 86 ? -44.134 -4.175 -18.268 1.00 39.91 86 GLY A C 1
ATOM 674 O O . GLY A 1 86 ? -45.178 -4.643 -18.708 1.00 39.91 86 GLY A O 1
ATOM 675 N N . ASP A 1 87 ? -43.456 -3.205 -18.899 1.00 32.88 87 ASP A N 1
ATOM 676 C CA . ASP A 1 87 ? -43.909 -2.664 -20.191 1.00 32.88 87 ASP A CA 1
ATOM 677 C C . ASP A 1 87 ? -42.753 -2.340 -21.172 1.00 32.88 87 ASP A C 1
ATOM 679 O O . ASP A 1 87 ? -41.890 -1.518 -20.880 1.00 32.88 87 ASP A O 1
ATOM 683 N N . GLY A 1 88 ? -42.755 -3.014 -22.341 1.00 31.50 88 GLY A N 1
ATOM 684 C CA . GLY A 1 88 ? -41.964 -2.752 -23.572 1.00 31.50 88 GLY A CA 1
ATOM 685 C C . GLY A 1 88 ? -40.433 -2.994 -23.528 1.00 31.50 88 GLY A C 1
ATOM 686 O O . GLY A 1 88 ? -39.744 -2.550 -22.632 1.00 31.50 88 GLY A O 1
ATOM 687 N N . SER A 1 89 ? -39.727 -3.626 -24.477 1.00 32.09 89 SER A N 1
ATOM 688 C CA . SER A 1 89 ? -40.005 -3.991 -25.868 1.00 32.09 89 SER A CA 1
ATOM 689 C C . SER A 1 89 ? -39.070 -5.135 -26.339 1.00 32.09 89 SER A C 1
ATOM 691 O O . SER A 1 89 ? -37.892 -5.232 -25.984 1.00 32.09 89 SER A O 1
ATOM 693 N N . GLY A 1 90 ? -39.605 -6.046 -27.155 1.00 36.19 90 GLY A N 1
ATOM 694 C CA . GLY A 1 90 ? -39.018 -7.341 -27.525 1.00 36.19 90 GLY A CA 1
ATOM 695 C C . GLY A 1 90 ? -37.889 -7.363 -28.568 1.00 36.19 90 GLY A C 1
ATOM 696 O O . GLY A 1 90 ? -37.784 -8.354 -29.287 1.00 36.19 90 GLY A O 1
ATOM 697 N N . ARG A 1 91 ? -37.021 -6.343 -28.677 1.00 37.47 91 ARG A N 1
ATOM 698 C CA . ARG A 1 91 ? -35.883 -6.364 -29.639 1.00 37.47 91 ARG A CA 1
ATOM 699 C C . ARG A 1 91 ? -34.514 -6.686 -29.027 1.00 37.47 91 ARG A C 1
ATOM 701 O O . ARG A 1 91 ? -33.662 -7.219 -29.734 1.00 37.47 91 ARG A O 1
ATOM 708 N N . THR A 1 92 ? -34.315 -6.483 -27.725 1.00 42.44 92 THR A N 1
ATOM 709 C CA . THR A 1 92 ? -32.997 -6.665 -27.071 1.00 42.44 92 THR A CA 1
ATOM 710 C C . THR A 1 92 ? -32.748 -8.103 -26.580 1.00 42.44 92 THR A C 1
ATOM 712 O O . THR A 1 92 ? -31.608 -8.565 -26.539 1.00 42.44 92 THR A O 1
ATOM 715 N N . ARG A 1 93 ? -33.808 -8.889 -26.319 1.00 39.44 93 ARG A N 1
ATOM 716 C CA . ARG A 1 93 ? -33.698 -10.252 -25.746 1.00 39.44 93 ARG A CA 1
ATOM 717 C C . ARG A 1 93 ? -33.023 -11.293 -26.651 1.00 39.44 93 ARG A C 1
ATOM 719 O O . ARG A 1 93 ? -32.429 -12.238 -26.138 1.00 39.44 93 ARG A O 1
ATOM 726 N N . ARG A 1 94 ? -33.069 -11.153 -27.982 1.00 36.50 94 ARG A N 1
ATOM 727 C CA . ARG A 1 94 ? -32.547 -12.196 -28.895 1.00 36.50 94 ARG A CA 1
ATOM 728 C C . ARG A 1 94 ? -31.017 -12.179 -29.031 1.00 36.50 94 ARG A C 1
ATOM 730 O O . ARG A 1 94 ? -30.435 -13.210 -29.353 1.00 36.50 94 ARG A O 1
ATOM 737 N N . ARG A 1 95 ? -30.364 -11.043 -28.747 1.00 38.34 95 ARG A N 1
ATOM 738 C CA . ARG A 1 95 ? -28.897 -10.882 -28.827 1.00 38.34 95 ARG A CA 1
ATOM 739 C C . ARG A 1 95 ? -28.191 -11.253 -27.513 1.00 38.34 95 ARG A C 1
ATOM 741 O O . ARG A 1 95 ? -27.077 -11.764 -27.546 1.00 38.34 95 ARG A O 1
ATOM 748 N N . GLU A 1 96 ? -28.871 -11.098 -26.375 1.00 43.28 96 GLU A N 1
ATOM 749 C CA . GLU A 1 96 ? -28.345 -11.450 -25.045 1.00 43.28 96 GLU A CA 1
ATOM 750 C C . GLU A 1 96 ? -28.469 -12.945 -24.697 1.00 43.28 96 GLU A C 1
ATOM 752 O O . GLU A 1 96 ? -27.637 -13.475 -23.961 1.00 43.28 96 GLU A O 1
ATOM 757 N N . ALA A 1 97 ? -29.454 -13.662 -25.252 1.00 43.22 97 ALA A N 1
ATOM 758 C CA . ALA A 1 97 ? -29.664 -15.086 -24.961 1.00 43.22 97 ALA A CA 1
ATOM 759 C C . ALA A 1 97 ? -28.541 -15.993 -25.512 1.00 43.22 97 ALA A C 1
ATOM 761 O O . ALA A 1 97 ? -28.119 -16.937 -24.842 1.00 43.22 97 ALA A O 1
ATOM 762 N N . GLY A 1 98 ? -28.006 -15.677 -26.698 1.00 42.25 98 GLY A N 1
ATOM 763 C CA . GLY A 1 98 ? -26.892 -16.421 -27.300 1.00 42.25 98 GLY A CA 1
ATOM 764 C C . GLY A 1 98 ? -25.590 -16.256 -26.515 1.00 42.25 98 GLY A C 1
ATOM 765 O O . GLY A 1 98 ? -24.932 -17.246 -26.195 1.00 42.25 98 GLY A O 1
ATOM 766 N N . MET A 1 99 ? -25.278 -15.021 -26.109 1.00 42.09 99 MET A N 1
ATOM 767 C CA . MET A 1 99 ? -24.085 -14.695 -25.322 1.00 42.09 99 MET A CA 1
ATOM 768 C C . MET A 1 99 ? -24.137 -15.329 -23.923 1.00 42.09 99 MET A C 1
ATOM 770 O O . MET A 1 99 ? -23.173 -15.956 -23.494 1.00 42.09 99 MET A O 1
ATOM 774 N N . ARG A 1 100 ? -25.292 -15.280 -23.242 1.00 48.84 100 ARG A N 1
ATOM 775 C CA . ARG A 1 100 ? -25.482 -15.917 -21.925 1.00 48.84 100 ARG A CA 1
ATOM 776 C C . ARG A 1 100 ? -25.347 -17.445 -21.965 1.00 48.84 100 ARG A C 1
ATOM 778 O O . ARG A 1 100 ? -24.830 -18.032 -21.018 1.00 48.84 100 ARG A O 1
ATOM 785 N N . SER A 1 101 ? -25.746 -18.091 -23.064 1.00 45.97 101 SER A N 1
ATOM 786 C CA . SER A 1 101 ? -25.632 -19.552 -23.215 1.00 45.97 101 SER A CA 1
ATOM 787 C C . SER A 1 101 ? -24.191 -20.041 -23.416 1.00 45.97 101 SER A C 1
ATOM 789 O O . SER A 1 101 ? -23.840 -21.131 -22.960 1.00 45.97 101 SER A O 1
ATOM 791 N N . LEU A 1 102 ? -23.345 -19.222 -24.050 1.00 49.66 102 LEU A N 1
ATOM 792 C CA . LEU A 1 102 ? -21.919 -19.500 -24.229 1.00 49.66 102 LEU A CA 1
ATOM 793 C C . LEU A 1 102 ? -21.135 -19.195 -22.944 1.00 49.66 102 LEU A C 1
ATOM 795 O O . LEU A 1 102 ? -20.289 -19.990 -22.536 1.00 49.66 102 LEU A O 1
ATOM 799 N N . LEU A 1 103 ? -21.492 -18.111 -22.248 1.00 50.03 103 LEU A N 1
ATOM 800 C CA . LEU A 1 103 ? -20.902 -17.729 -20.962 1.00 50.03 103 LEU A CA 1
ATOM 801 C C . LEU A 1 103 ? -21.210 -18.747 -19.849 1.00 50.03 103 LEU A C 1
ATOM 803 O O . LEU A 1 103 ? -20.311 -19.118 -19.100 1.00 50.03 103 LEU A O 1
ATOM 807 N N . GLY A 1 104 ? -22.427 -19.300 -19.797 1.00 49.12 104 GLY A N 1
ATOM 808 C CA . GLY A 1 104 ? -22.793 -20.346 -18.828 1.00 49.12 104 GLY A CA 1
ATOM 809 C C . GLY A 1 104 ? -22.159 -21.726 -19.080 1.00 49.12 104 GLY A C 1
ATOM 810 O O . GLY A 1 104 ? -22.259 -22.619 -18.233 1.00 49.12 104 GLY A O 1
ATOM 811 N N . ARG A 1 105 ? -21.527 -21.934 -20.245 1.00 51.06 105 ARG A N 1
ATOM 812 C CA . ARG A 1 105 ? -20.746 -23.146 -20.560 1.00 51.06 105 ARG A CA 1
ATOM 813 C C . ARG A 1 105 ? -19.262 -22.968 -20.240 1.00 51.06 105 ARG A C 1
ATOM 815 O O . ARG A 1 105 ? -18.649 -23.919 -19.765 1.00 51.06 105 ARG A O 1
ATOM 822 N N . LEU A 1 106 ? -18.714 -21.763 -20.420 1.00 48.31 106 LEU A N 1
ATOM 823 C CA . LEU A 1 106 ? -17.358 -21.421 -19.967 1.00 48.31 106 LEU A CA 1
ATOM 824 C C . LEU A 1 106 ? -17.242 -21.436 -18.436 1.00 48.31 106 LEU A C 1
ATOM 826 O O . LEU A 1 106 ? -16.251 -21.932 -17.904 1.00 48.31 106 LEU A O 1
ATOM 830 N N . ASP A 1 107 ? -18.283 -20.977 -17.737 1.00 47.78 107 ASP A N 1
ATOM 831 C CA . ASP A 1 107 ? -18.349 -20.989 -16.271 1.00 47.78 107 ASP A CA 1
ATOM 832 C C . ASP A 1 107 ? -18.228 -22.408 -15.689 1.00 47.78 107 ASP A C 1
ATOM 834 O O . ASP A 1 107 ? -17.624 -22.607 -14.643 1.00 47.78 107 ASP A O 1
ATOM 838 N N . ARG A 1 108 ? -18.692 -23.435 -16.414 1.00 52.59 108 ARG A N 1
ATOM 839 C CA . ARG A 1 108 ? -18.571 -24.849 -16.015 1.00 52.59 108 ARG A CA 1
ATOM 840 C C . ARG A 1 108 ? -17.200 -25.478 -16.277 1.00 52.59 108 ARG A C 1
ATOM 842 O O . ARG A 1 108 ? -16.924 -26.534 -15.720 1.00 52.59 108 ARG A O 1
ATOM 849 N N . LEU A 1 109 ? -16.361 -24.865 -17.113 1.00 50.38 109 LEU A N 1
ATOM 850 C CA . LEU A 1 109 ? -15.042 -25.398 -17.485 1.00 50.38 109 LEU A CA 1
ATOM 851 C C . LEU A 1 109 ? -13.878 -24.674 -16.789 1.00 50.38 109 LEU A C 1
ATOM 853 O O . LEU A 1 109 ? -12.804 -25.253 -16.658 1.00 50.38 109 LEU A O 1
ATOM 857 N N . LEU A 1 110 ? -14.085 -23.445 -16.300 1.00 49.06 110 LEU A N 1
ATOM 858 C CA . LEU A 1 110 ? -13.070 -22.644 -15.591 1.00 49.06 110 LEU A CA 1
ATOM 859 C C . LEU A 1 110 ? -13.291 -22.565 -14.067 1.00 49.06 110 LEU A C 1
ATOM 861 O O . LEU A 1 110 ? -12.508 -21.940 -13.351 1.00 49.06 110 LEU A O 1
ATOM 865 N N . SER A 1 111 ? -14.315 -23.239 -13.539 1.00 54.19 111 SER A N 1
ATOM 866 C CA . SER A 1 111 ? -14.678 -23.275 -12.114 1.00 54.19 111 SER A CA 1
ATOM 867 C C . SER A 1 111 ? -13.843 -24.266 -11.288 1.00 54.19 111 SER A C 1
ATOM 869 O O . SER A 1 111 ? -14.349 -25.050 -10.484 1.00 54.19 111 SER A O 1
ATOM 871 N N . GLY A 1 112 ? -12.516 -24.160 -11.389 1.00 46.16 112 GLY A N 1
ATOM 872 C CA . GLY A 1 112 ? -11.642 -24.529 -10.278 1.00 46.16 112 GLY A CA 1
ATOM 873 C C . GLY A 1 112 ? -11.869 -23.525 -9.145 1.00 46.16 112 GLY A C 1
ATOM 874 O O . GLY A 1 112 ? -11.340 -22.416 -9.195 1.00 46.16 112 GLY A O 1
ATOM 875 N N . ARG A 1 113 ? -12.701 -23.887 -8.157 1.00 51.94 113 ARG A N 1
ATOM 876 C CA . ARG A 1 113 ? -13.313 -23.013 -7.125 1.00 51.94 113 ARG A CA 1
ATOM 877 C C . ARG A 1 113 ? -12.418 -21.924 -6.493 1.00 51.94 113 ARG A C 1
ATOM 879 O O . ARG A 1 113 ? -12.948 -20.902 -6.073 1.00 51.94 113 ARG A O 1
ATOM 886 N N . GLY A 1 114 ? -11.093 -22.087 -6.457 1.00 52.28 114 GLY A N 1
ATOM 887 C CA . GLY A 1 114 ? -10.162 -21.102 -5.888 1.00 52.28 114 GLY A CA 1
ATOM 888 C C . GLY A 1 114 ? -9.753 -19.940 -6.810 1.00 52.28 114 GLY A C 1
ATOM 889 O O . GLY A 1 114 ? -9.557 -18.828 -6.323 1.00 52.28 114 GLY A O 1
ATOM 890 N N . ALA A 1 115 ? -9.624 -20.143 -8.127 1.00 56.78 115 ALA A N 1
ATOM 891 C CA . ALA A 1 115 ? -9.125 -19.096 -9.034 1.00 56.78 115 ALA A CA 1
ATOM 892 C C . ALA A 1 115 ? -10.178 -18.004 -9.285 1.00 56.78 115 ALA A C 1
ATOM 894 O O . ALA A 1 115 ? -9.873 -16.815 -9.207 1.00 56.78 115 ALA A O 1
ATOM 895 N N . ALA A 1 116 ? -11.434 -18.411 -9.485 1.00 54.81 116 ALA A N 1
ATOM 896 C CA . ALA A 1 116 ? -12.564 -17.497 -9.638 1.00 54.81 116 ALA A CA 1
ATOM 897 C C . ALA A 1 116 ? -12.830 -16.684 -8.358 1.00 54.81 116 ALA A C 1
ATOM 899 O O . ALA A 1 116 ? -13.082 -15.485 -8.439 1.00 54.81 116 ALA A O 1
ATOM 900 N N . GLN A 1 117 ? -12.696 -17.300 -7.174 1.00 58.50 117 GLN A N 1
ATOM 901 C CA . GLN A 1 117 ? -12.805 -16.589 -5.894 1.00 58.50 117 GLN A CA 1
ATOM 902 C C . GLN A 1 117 ? -11.693 -15.552 -5.714 1.00 58.50 117 GLN A C 1
ATOM 904 O O . GLN A 1 117 ? -11.977 -14.426 -5.321 1.00 58.50 117 GLN A O 1
ATOM 909 N N . ARG A 1 118 ? -10.440 -15.882 -6.058 1.00 61.59 118 ARG A N 1
ATOM 910 C CA . ARG A 1 118 ? -9.324 -14.918 -6.015 1.00 61.59 118 ARG A CA 1
ATOM 911 C C . ARG A 1 118 ? -9.532 -13.754 -6.979 1.00 61.59 118 ARG A C 1
ATOM 913 O O . ARG A 1 118 ? -9.243 -12.617 -6.624 1.00 61.59 118 ARG A O 1
ATOM 920 N N . LEU A 1 119 ? -10.050 -14.017 -8.179 1.00 63.00 119 LEU A N 1
ATOM 921 C CA . LEU A 1 119 ? -10.355 -12.964 -9.148 1.00 63.00 119 LEU A CA 1
ATOM 922 C C . LEU A 1 119 ? -11.498 -12.065 -8.659 1.00 63.00 119 LEU A C 1
ATOM 924 O O . LEU A 1 119 ? -11.389 -10.847 -8.740 1.00 63.00 119 LEU A O 1
ATOM 928 N N . ALA A 1 120 ? -12.556 -12.657 -8.099 1.00 60.53 120 ALA A N 1
ATOM 929 C CA . ALA A 1 120 ? -13.667 -11.921 -7.504 1.00 60.53 120 ALA A CA 1
ATOM 930 C C . ALA A 1 120 ? -13.203 -11.038 -6.336 1.00 60.53 120 ALA A C 1
ATOM 932 O O . ALA A 1 120 ? -13.576 -9.870 -6.274 1.00 60.53 120 ALA A O 1
ATOM 933 N N . LEU A 1 121 ? -12.336 -11.562 -5.462 1.00 60.09 121 LEU A N 1
ATOM 934 C CA . LEU A 1 121 ? -11.711 -10.788 -4.388 1.00 60.09 121 LEU A CA 1
ATOM 935 C C . LEU A 1 121 ? -10.847 -9.652 -4.949 1.00 60.09 121 LEU A C 1
ATOM 937 O O . LEU A 1 121 ? -11.008 -8.513 -4.530 1.00 60.09 121 LEU A O 1
ATOM 941 N N . ASN A 1 122 ? -10.003 -9.913 -5.952 1.00 62.53 122 ASN A N 1
ATOM 942 C CA . ASN A 1 122 ? -9.182 -8.879 -6.593 1.00 62.53 122 ASN A CA 1
ATOM 943 C C . ASN A 1 122 ? -10.025 -7.748 -7.202 1.00 62.53 122 ASN A C 1
ATOM 945 O O . ASN A 1 122 ? -9.654 -6.580 -7.091 1.00 62.53 122 ASN A O 1
ATOM 949 N N . LEU A 1 123 ? -11.144 -8.087 -7.848 1.00 63.62 123 LEU A N 1
ATOM 950 C CA . LEU A 1 123 ? -12.068 -7.122 -8.445 1.00 63.62 123 LEU A CA 1
ATOM 951 C C . LEU A 1 123 ? -12.817 -6.322 -7.372 1.00 63.62 123 LEU A C 1
ATOM 953 O O . LEU A 1 123 ? -12.875 -5.094 -7.465 1.00 63.62 123 LEU A O 1
ATOM 957 N N . ALA A 1 124 ? -13.309 -6.993 -6.326 1.00 62.22 124 ALA A N 1
ATOM 958 C CA . ALA A 1 124 ? -13.964 -6.354 -5.187 1.00 62.22 124 ALA A CA 1
ATOM 959 C C . ALA A 1 124 ? -13.020 -5.375 -4.472 1.00 62.22 124 ALA A C 1
ATOM 961 O O . ALA A 1 124 ? -13.380 -4.223 -4.243 1.00 62.22 124 ALA A O 1
ATOM 962 N N . GLN A 1 125 ? -11.778 -5.791 -4.216 1.00 63.06 125 GLN A N 1
ATOM 963 C CA . GLN A 1 125 ? -10.750 -4.958 -3.591 1.00 63.06 125 GLN A CA 1
ATOM 964 C C . GLN A 1 125 ? -10.267 -3.820 -4.500 1.00 63.06 125 GLN A C 1
ATOM 966 O O . GLN A 1 125 ? -9.857 -2.772 -4.012 1.00 63.06 125 GLN A O 1
ATOM 971 N N . ALA A 1 126 ? -10.344 -3.975 -5.824 1.00 60.59 126 ALA A N 1
ATOM 972 C CA . ALA A 1 126 ? -10.111 -2.886 -6.773 1.00 60.59 126 ALA A CA 1
ATOM 973 C C . ALA A 1 126 ? -11.316 -1.928 -6.905 1.00 60.59 126 ALA A C 1
ATOM 975 O O . ALA A 1 126 ? -11.233 -0.962 -7.665 1.00 60.59 126 ALA A O 1
ATOM 976 N N . LYS A 1 127 ? -12.428 -2.196 -6.195 1.00 63.22 127 LYS A N 1
ATOM 977 C CA . LYS A 1 127 ? -13.737 -1.530 -6.335 1.00 63.22 127 LYS A CA 1
ATOM 978 C C . LYS A 1 127 ? -14.233 -1.500 -7.786 1.00 63.22 127 LYS A C 1
ATOM 980 O O . LYS A 1 127 ? -14.968 -0.610 -8.208 1.00 63.22 127 LYS A O 1
ATOM 985 N N . LEU A 1 128 ? -13.844 -2.500 -8.567 1.00 60.97 128 LEU A N 1
ATOM 986 C CA . LEU A 1 128 ? -14.355 -2.671 -9.912 1.00 60.97 128 LEU A CA 1
ATOM 987 C C . LEU A 1 128 ? -15.702 -3.369 -9.785 1.00 60.97 128 LEU A C 1
ATOM 989 O O . LEU A 1 128 ? -15.763 -4.542 -9.433 1.00 60.97 128 LEU A O 1
ATOM 993 N N . ARG A 1 129 ? -16.794 -2.650 -10.073 1.00 50.94 129 ARG A N 1
ATOM 994 C CA . ARG A 1 129 ? -18.173 -3.184 -10.060 1.00 50.94 129 ARG A CA 1
ATOM 995 C C . ARG A 1 129 ? -18.447 -4.187 -11.199 1.00 50.94 129 ARG A C 1
ATOM 997 O O . ARG A 1 129 ? -19.602 -4.425 -11.537 1.00 50.94 129 ARG A O 1
ATOM 1004 N N . MET A 1 130 ? -17.394 -4.747 -11.791 1.00 55.03 130 MET A N 1
ATOM 1005 C CA . MET A 1 130 ? -17.448 -5.702 -12.888 1.00 55.03 130 MET A CA 1
ATOM 1006 C C . MET A 1 130 ? -17.617 -7.114 -12.346 1.00 55.03 130 MET A C 1
ATOM 1008 O O . MET A 1 130 ? -16.956 -7.517 -11.387 1.00 55.03 130 MET A O 1
ATOM 1012 N N . THR A 1 131 ? -18.476 -7.891 -12.988 1.00 58.44 131 THR A N 1
ATOM 1013 C CA . THR A 1 131 ? -18.616 -9.312 -12.676 1.00 58.44 131 THR A CA 1
ATOM 1014 C C . THR A 1 131 ? -17.432 -10.104 -13.250 1.00 58.44 131 THR A C 1
ATOM 1016 O O . THR A 1 131 ? -16.839 -9.722 -14.260 1.00 58.44 131 THR A O 1
ATOM 1019 N N . VAL A 1 132 ? -17.072 -11.233 -12.623 1.00 62.44 132 VAL A N 1
ATOM 1020 C CA . VAL A 1 132 ? -15.993 -12.126 -13.107 1.00 62.44 132 VAL A CA 1
ATOM 1021 C C . VAL A 1 132 ? -16.143 -12.473 -14.607 1.00 62.44 132 VAL A C 1
ATOM 1023 O O . VAL A 1 132 ? -15.136 -12.430 -15.317 1.00 62.44 132 VAL A O 1
ATOM 1026 N N . PRO A 1 133 ? -17.360 -12.728 -15.141 1.00 56.16 133 PRO A N 1
ATOM 1027 C CA . PRO A 1 133 ? -17.563 -12.968 -16.571 1.00 56.16 133 PRO A CA 1
ATOM 1028 C C . PRO A 1 133 ? -17.292 -11.755 -17.472 1.00 56.16 133 PRO A C 1
ATOM 1030 O O . PRO A 1 133 ? -16.788 -11.930 -18.578 1.00 56.16 133 PRO A O 1
ATOM 1033 N N . GLU A 1 134 ? -17.604 -10.533 -17.032 1.00 63.00 134 GLU A N 1
ATOM 1034 C CA . GLU A 1 134 ? -17.322 -9.311 -17.803 1.00 63.00 134 GLU A CA 1
ATOM 1035 C C . GLU A 1 134 ? -15.819 -9.057 -17.899 1.00 63.00 134 GLU A C 1
ATOM 1037 O O . GLU A 1 134 ? -15.313 -8.719 -18.968 1.00 63.00 134 GLU A O 1
ATOM 1042 N N . PHE A 1 135 ? -15.092 -9.282 -16.802 1.00 66.50 135 PHE A N 1
ATOM 1043 C CA . PHE A 1 135 ? -13.637 -9.188 -16.804 1.00 66.50 135 PHE A CA 1
ATOM 1044 C C . PHE A 1 135 ? -13.006 -10.231 -17.737 1.00 66.50 135 PHE A C 1
ATOM 1046 O O . PHE A 1 135 ? -12.178 -9.874 -18.571 1.00 66.50 135 PHE A O 1
ATOM 1053 N N . LEU A 1 136 ? -13.454 -11.491 -17.671 1.00 67.44 136 LEU A N 1
ATOM 1054 C CA . LEU A 1 136 ? -13.003 -12.553 -18.578 1.00 67.44 136 LEU A CA 1
ATOM 1055 C C . LEU A 1 136 ? -13.308 -12.227 -20.046 1.00 67.44 136 LEU A C 1
ATOM 1057 O O . LEU A 1 136 ? -12.484 -12.491 -20.917 1.00 67.44 136 LEU A O 1
ATOM 1061 N N . ALA A 1 137 ? -14.464 -11.628 -20.344 1.00 68.06 137 ALA A N 1
ATOM 1062 C CA . ALA A 1 137 ? -14.799 -11.208 -21.704 1.00 68.06 137 ALA A CA 1
ATOM 1063 C C . ALA A 1 137 ? -13.849 -10.113 -22.219 1.00 68.06 137 ALA A C 1
ATOM 1065 O O . ALA A 1 137 ? -13.422 -10.168 -23.375 1.00 68.06 137 ALA A O 1
ATOM 1066 N N . ILE A 1 138 ? -13.475 -9.154 -21.365 1.00 69.56 138 ILE A N 1
ATOM 1067 C CA . ILE A 1 138 ? -12.474 -8.128 -21.693 1.00 69.56 138 ILE A CA 1
ATOM 1068 C C . ILE A 1 138 ? -11.089 -8.749 -21.863 1.00 69.56 138 ILE A C 1
ATOM 1070 O O . ILE A 1 138 ? -10.379 -8.382 -22.793 1.00 69.56 138 ILE A O 1
ATOM 1074 N N . GLU A 1 139 ? -10.711 -9.697 -21.011 1.00 73.06 139 GLU A N 1
ATOM 1075 C CA . GLU A 1 139 ? -9.423 -10.387 -21.076 1.00 73.06 139 GLU A CA 1
ATOM 1076 C C . GLU A 1 139 ? -9.288 -11.210 -22.365 1.00 73.06 139 GLU A C 1
ATOM 1078 O O . GLU A 1 139 ? -8.310 -11.070 -23.105 1.00 73.06 139 GLU A O 1
ATOM 1083 N N . ILE A 1 140 ? -10.305 -12.009 -22.695 1.00 73.44 140 ILE A N 1
ATOM 1084 C CA . ILE A 1 140 ? -10.359 -12.786 -23.939 1.00 73.44 140 ILE A CA 1
ATOM 1085 C C . ILE A 1 140 ? -10.374 -11.837 -25.143 1.00 73.44 140 ILE A C 1
ATOM 1087 O O . ILE A 1 140 ? -9.622 -12.043 -26.096 1.00 73.44 140 ILE A O 1
ATOM 1091 N N . GLY A 1 141 ? -11.170 -10.765 -25.090 1.00 72.31 141 GLY A N 1
ATOM 1092 C CA . GLY A 1 141 ? -11.213 -9.738 -26.130 1.00 72.31 141 GLY A CA 1
ATOM 1093 C C . GLY A 1 141 ? -9.848 -9.087 -26.363 1.00 72.31 141 GLY A C 1
ATOM 1094 O O . GLY A 1 141 ? -9.379 -9.036 -27.498 1.00 72.31 141 GLY A O 1
ATOM 1095 N N . ALA A 1 142 ? -9.167 -8.667 -25.295 1.00 73.56 142 ALA A N 1
ATOM 1096 C CA . ALA A 1 142 ? -7.834 -8.073 -25.352 1.00 73.56 142 ALA A CA 1
ATOM 1097 C C . ALA A 1 142 ? -6.780 -9.057 -25.884 1.00 73.56 142 ALA A C 1
ATOM 1099 O O . ALA A 1 142 ? -5.906 -8.663 -26.657 1.00 73.56 142 ALA A O 1
ATOM 1100 N N . THR A 1 143 ? -6.893 -10.341 -25.539 1.00 78.31 143 THR A N 1
ATOM 1101 C CA . THR A 1 143 ? -6.013 -11.409 -26.040 1.00 78.31 143 THR A CA 1
ATOM 1102 C C . THR A 1 143 ? -6.191 -11.624 -27.543 1.00 78.31 143 THR A C 1
ATOM 1104 O O . THR A 1 143 ? -5.210 -11.655 -28.286 1.00 78.31 143 THR A O 1
ATOM 1107 N N . VAL A 1 144 ? -7.439 -11.728 -28.015 1.00 76.81 144 VAL A N 1
ATOM 1108 C CA . VAL A 1 144 ? -7.762 -11.923 -29.440 1.00 76.81 144 VAL A CA 1
ATOM 1109 C C . VAL A 1 144 ? -7.331 -10.709 -30.258 1.00 76.81 144 VAL A C 1
ATOM 1111 O O . VAL A 1 144 ? -6.669 -10.854 -31.284 1.00 76.81 144 VAL A O 1
ATOM 1114 N N . VAL A 1 145 ? -7.648 -9.507 -29.781 1.00 74.94 145 VAL A N 1
ATOM 1115 C CA . VAL A 1 145 ? -7.263 -8.250 -30.428 1.00 74.94 145 VAL A CA 1
ATOM 1116 C C . VAL A 1 145 ? -5.738 -8.094 -30.465 1.00 74.94 145 VAL A C 1
ATOM 1118 O O . VAL A 1 145 ? -5.180 -7.783 -31.518 1.00 74.94 145 VAL A O 1
ATOM 1121 N N . GLY A 1 146 ? -5.049 -8.381 -29.357 1.00 76.06 146 GLY A N 1
ATOM 1122 C CA . GLY A 1 146 ? -3.588 -8.385 -29.291 1.00 76.06 146 GLY A CA 1
ATOM 1123 C C . GLY A 1 146 ? -2.963 -9.387 -30.265 1.00 76.06 146 GLY A C 1
ATOM 1124 O O . GLY A 1 146 ? -2.041 -9.039 -31.001 1.00 76.06 146 GLY A O 1
ATOM 1125 N N . GLY A 1 147 ? -3.503 -10.605 -30.344 1.00 77.25 147 GLY A N 1
ATOM 1126 C CA . GLY A 1 147 ? -3.038 -11.633 -31.275 1.00 77.25 147 GLY A CA 1
ATOM 1127 C C . GLY A 1 147 ? -3.223 -11.253 -32.745 1.00 77.25 147 GLY A C 1
ATOM 1128 O O . GLY A 1 147 ? -2.289 -11.383 -33.538 1.00 77.25 147 GLY A O 1
ATOM 1129 N N . LEU A 1 148 ? -4.395 -10.718 -33.103 1.00 77.12 148 LEU A N 1
ATOM 1130 C CA . LEU A 1 148 ? -4.690 -10.249 -34.460 1.00 77.12 148 LEU A CA 1
ATOM 1131 C C . LEU A 1 148 ? -3.773 -9.092 -34.878 1.00 77.12 148 LEU A C 1
ATOM 1133 O O . LEU A 1 148 ? -3.282 -9.083 -36.007 1.00 77.12 148 LEU A O 1
ATOM 1137 N N . LEU A 1 149 ? -3.475 -8.160 -33.968 1.00 72.38 149 LEU A N 1
ATOM 1138 C CA . LEU A 1 149 ? -2.491 -7.103 -34.215 1.00 72.38 149 LEU A CA 1
ATOM 1139 C C . LEU A 1 149 ? -1.078 -7.652 -34.423 1.00 72.38 149 LEU A C 1
ATOM 1141 O O . LEU A 1 149 ? -0.388 -7.251 -35.362 1.00 72.38 149 LEU A O 1
ATOM 1145 N N . GLY A 1 150 ? -0.640 -8.566 -33.555 1.00 76.19 150 GLY A N 1
ATOM 1146 C CA . GLY A 1 150 ? 0.688 -9.168 -33.654 1.00 76.19 150 GLY A CA 1
ATOM 1147 C C . GLY A 1 150 ? 0.872 -9.956 -34.950 1.00 76.19 150 GLY A C 1
ATOM 1148 O O . GLY A 1 150 ? 1.968 -9.966 -35.517 1.00 76.19 150 GLY A O 1
ATOM 1149 N N . PHE A 1 151 ? -0.206 -10.555 -35.461 1.00 75.69 151 PHE A N 1
ATOM 1150 C CA . PHE A 1 151 ? -0.232 -11.181 -36.778 1.00 75.69 151 PHE A CA 1
ATOM 1151 C C . PHE A 1 151 ? -0.186 -10.142 -37.913 1.00 75.69 151 PHE A C 1
ATOM 1153 O O . PHE A 1 151 ? 0.621 -10.278 -38.831 1.00 75.69 151 PHE A O 1
ATOM 1160 N N . ALA A 1 152 ? -0.979 -9.068 -37.832 1.00 74.94 152 ALA A N 1
ATOM 1161 C CA . ALA A 1 152 ? -1.074 -8.034 -38.868 1.00 74.94 152 ALA A CA 1
ATOM 1162 C C . ALA A 1 152 ? 0.218 -7.218 -39.078 1.00 74.94 152 ALA A C 1
ATOM 1164 O O . ALA A 1 152 ? 0.457 -6.729 -40.179 1.00 74.94 152 ALA A O 1
ATOM 1165 N N . LEU A 1 153 ? 1.065 -7.077 -38.052 1.00 65.94 153 LEU A N 1
ATOM 1166 C CA . LEU A 1 153 ? 2.302 -6.290 -38.139 1.00 65.94 153 LEU A CA 1
ATOM 1167 C C . LEU A 1 153 ? 3.363 -6.904 -39.064 1.00 65.94 153 LEU A C 1
ATOM 1169 O O . LE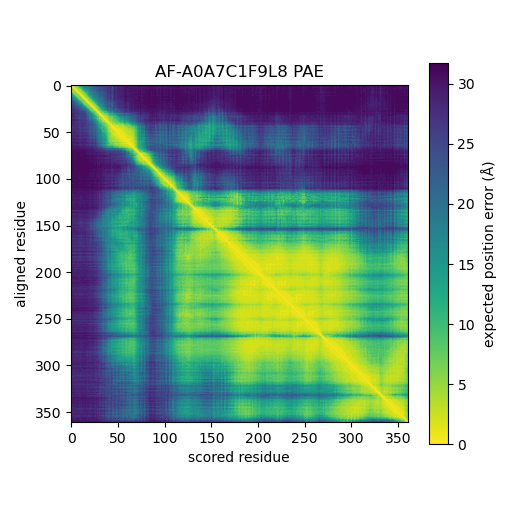U A 1 153 ? 4.052 -6.175 -39.776 1.00 65.94 153 LEU A O 1
ATOM 1173 N N . ARG A 1 154 ? 3.555 -8.229 -39.021 1.00 63.19 154 ARG A N 1
ATOM 1174 C CA . ARG A 1 154 ? 4.670 -8.898 -39.724 1.00 63.19 154 ARG A CA 1
ATOM 1175 C C . ARG A 1 154 ? 4.372 -10.317 -40.225 1.00 63.19 154 ARG A C 1
ATOM 1177 O O . ARG A 1 154 ? 5.255 -10.925 -40.819 1.00 63.19 154 ARG A O 1
ATOM 1184 N N . GLY A 1 155 ? 3.174 -10.857 -39.985 1.00 62.97 155 GLY A N 1
ATOM 1185 C CA . GLY A 1 155 ? 2.762 -12.200 -40.419 1.00 62.97 155 GLY A CA 1
ATOM 1186 C C . GLY A 1 155 ? 3.434 -13.366 -39.683 1.00 62.97 155 GLY A C 1
ATOM 1187 O O . GLY A 1 155 ? 3.127 -14.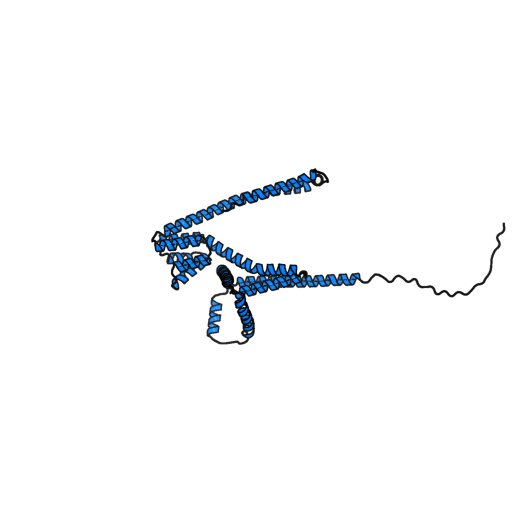522 -39.964 1.00 62.97 155 GLY A O 1
ATOM 1188 N N . TYR A 1 156 ? 4.337 -13.099 -38.733 1.00 76.50 156 TYR A N 1
ATOM 1189 C CA . TYR A 1 156 ? 4.992 -14.145 -37.956 1.00 76.50 156 TYR A CA 1
ATOM 1190 C C . TYR A 1 156 ? 4.095 -14.613 -36.809 1.00 76.50 156 TYR A C 1
ATOM 1192 O O . TYR A 1 156 ? 3.604 -13.824 -36.004 1.00 76.50 156 TYR A O 1
ATOM 1200 N N . VAL A 1 157 ? 3.953 -15.931 -36.679 1.00 79.12 157 VAL A N 1
ATOM 1201 C CA . VAL A 1 157 ? 3.205 -16.561 -35.579 1.00 79.12 157 VAL A CA 1
ATOM 1202 C C . VAL A 1 157 ? 3.767 -16.138 -34.213 1.00 79.12 157 VAL A C 1
ATOM 1204 O O . VAL A 1 157 ? 3.016 -15.925 -33.267 1.00 79.12 157 VAL A O 1
ATOM 1207 N N . ILE A 1 158 ? 5.082 -15.915 -34.125 1.00 79.69 158 ILE A N 1
ATOM 1208 C CA . ILE A 1 158 ? 5.754 -15.481 -32.893 1.00 79.69 158 ILE A CA 1
ATOM 1209 C C . ILE A 1 158 ? 5.280 -14.086 -32.452 1.00 79.69 158 ILE A C 1
ATOM 1211 O O . ILE A 1 158 ? 5.012 -13.884 -31.270 1.00 79.69 158 ILE A O 1
ATOM 1215 N N . THR A 1 159 ? 5.125 -13.123 -33.371 1.00 74.81 159 THR A N 1
ATOM 1216 C CA . THR A 1 159 ? 4.664 -11.769 -33.010 1.00 74.81 159 THR A CA 1
ATOM 1217 C C . THR A 1 159 ? 3.195 -11.765 -32.600 1.00 74.81 159 THR A C 1
ATOM 1219 O O . THR A 1 159 ? 2.828 -11.045 -31.674 1.00 74.81 159 THR A O 1
ATOM 1222 N N . ALA A 1 160 ? 2.371 -12.620 -33.213 1.00 77.00 160 ALA A N 1
ATOM 1223 C CA . ALA A 1 160 ? 0.990 -12.847 -32.791 1.00 77.00 160 ALA A CA 1
ATOM 1224 C C . ALA A 1 160 ? 0.910 -13.389 -31.354 1.00 77.00 160 ALA A C 1
ATOM 1226 O O . ALA A 1 160 ? 0.164 -12.850 -30.539 1.00 77.00 160 ALA A O 1
ATOM 1227 N N . ILE A 1 161 ? 1.725 -14.394 -31.014 1.00 80.12 161 ILE A N 1
ATOM 1228 C CA . ILE A 1 161 ? 1.761 -14.972 -29.662 1.00 80.12 161 ILE A CA 1
ATOM 1229 C C . ILE A 1 161 ? 2.206 -13.927 -28.632 1.00 80.12 161 ILE A C 1
ATOM 1231 O O . ILE A 1 161 ? 1.546 -13.760 -27.610 1.00 80.12 161 ILE A O 1
ATOM 1235 N N . VAL A 1 162 ? 3.282 -13.181 -28.902 1.00 79.81 162 VAL A N 1
ATOM 1236 C CA . VAL A 1 162 ? 3.788 -12.161 -27.967 1.00 79.81 162 VAL A CA 1
ATOM 1237 C C . VAL A 1 162 ? 2.743 -11.071 -27.713 1.00 79.81 162 VAL A C 1
ATOM 1239 O O . VAL A 1 162 ? 2.480 -10.731 -26.560 1.00 79.81 162 VAL A O 1
ATOM 1242 N N . CYS A 1 163 ? 2.099 -10.546 -28.758 1.00 76.25 163 CYS A N 1
ATOM 1243 C CA . CYS A 1 163 ? 1.070 -9.520 -28.591 1.00 76.25 163 CYS A CA 1
ATOM 1244 C C . CYS A 1 163 ? -0.208 -10.058 -27.925 1.00 76.25 163 CYS A C 1
ATOM 1246 O O . CYS A 1 163 ? -0.832 -9.323 -27.162 1.00 76.25 163 CYS A O 1
ATOM 1248 N N . ALA A 1 164 ? -0.575 -11.326 -28.144 1.00 77.19 164 ALA A N 1
ATOM 1249 C CA . ALA A 1 164 ? -1.677 -11.972 -27.428 1.00 77.19 164 ALA A CA 1
ATOM 1250 C C . ALA A 1 164 ? -1.378 -12.105 -25.926 1.00 77.19 164 ALA A C 1
ATOM 1252 O O . ALA A 1 164 ? -2.223 -11.762 -25.103 1.00 77.19 164 ALA A O 1
ATOM 1253 N N . VAL A 1 165 ? -0.158 -12.519 -25.562 1.00 81.19 165 VAL A N 1
ATOM 1254 C CA . VAL A 1 165 ? 0.283 -12.607 -24.159 1.00 81.19 165 VAL A CA 1
ATOM 1255 C C . VAL A 1 165 ? 0.270 -11.231 -23.491 1.00 81.19 165 VAL A C 1
ATOM 1257 O O . VAL A 1 165 ? -0.215 -11.098 -22.371 1.00 81.19 165 VAL A O 1
ATOM 1260 N N . ILE A 1 166 ? 0.743 -10.187 -24.180 1.00 76.81 166 ILE A N 1
ATOM 1261 C CA . ILE A 1 166 ? 0.673 -8.808 -23.671 1.00 76.81 166 ILE A CA 1
ATOM 1262 C C . ILE A 1 166 ? -0.789 -8.366 -23.504 1.00 76.81 166 ILE A C 1
ATOM 1264 O O . ILE A 1 166 ? -1.130 -7.767 -22.484 1.00 76.81 166 ILE A O 1
ATOM 1268 N N . GLY A 1 167 ? -1.657 -8.691 -24.467 1.00 74.75 167 GLY A N 1
ATOM 1269 C CA . GLY A 1 167 ? -3.093 -8.408 -24.416 1.00 74.75 167 GLY A CA 1
ATOM 1270 C C . GLY A 1 167 ? -3.801 -9.074 -23.234 1.00 74.75 167 GLY A C 1
ATOM 1271 O O . GLY A 1 167 ? -4.630 -8.432 -22.599 1.00 74.75 167 GLY A O 1
ATOM 1272 N N . ALA A 1 168 ? -3.424 -10.307 -22.887 1.00 76.31 168 ALA A N 1
ATOM 1273 C CA . ALA A 1 168 ? -3.920 -11.009 -21.701 1.00 76.31 168 ALA A CA 1
ATOM 1274 C C . ALA A 1 168 ? -3.354 -10.425 -20.391 1.00 76.31 168 ALA A C 1
ATOM 1276 O O . ALA A 1 168 ? -4.061 -10.282 -19.395 1.00 76.31 168 ALA A O 1
ATOM 1277 N N . ALA A 1 169 ? -2.072 -10.048 -20.383 1.00 77.69 169 ALA A N 1
ATOM 1278 C CA . ALA A 1 169 ? -1.397 -9.554 -19.186 1.00 77.69 169 ALA A CA 1
ATOM 1279 C C . ALA A 1 169 ? -1.833 -8.133 -18.783 1.00 77.69 169 ALA A C 1
ATOM 1281 O O . ALA A 1 169 ? -1.827 -7.798 -17.595 1.00 77.69 169 ALA A O 1
ATOM 1282 N N . LEU A 1 170 ? -2.201 -7.281 -19.745 1.00 77.12 170 LEU A N 1
ATOM 1283 C CA . LEU A 1 170 ? -2.479 -5.865 -19.487 1.00 77.12 170 LEU A CA 1
ATOM 1284 C C . LEU A 1 170 ? -3.705 -5.627 -18.577 1.00 77.12 170 LEU A C 1
ATOM 1286 O O . LEU A 1 170 ? -3.563 -4.876 -17.608 1.00 77.12 170 LEU A O 1
ATOM 1290 N N . PRO A 1 171 ? -4.878 -6.259 -18.802 1.00 74.69 171 PRO A N 1
ATOM 1291 C CA . PRO A 1 171 ? -6.038 -6.120 -17.920 1.00 74.69 171 PRO A CA 1
ATOM 1292 C C . PRO A 1 171 ? -5.733 -6.573 -16.490 1.00 74.69 171 PRO A C 1
ATOM 1294 O O . PRO A 1 171 ? -6.029 -5.852 -15.538 1.00 74.69 171 PRO A O 1
ATOM 1297 N N . ILE A 1 172 ? -5.060 -7.718 -16.334 1.00 76.81 172 ILE A N 1
ATOM 1298 C CA . ILE A 1 172 ? -4.665 -8.260 -15.026 1.00 76.81 172 ILE A CA 1
ATOM 1299 C C . ILE A 1 172 ? -3.733 -7.279 -14.303 1.00 76.81 172 ILE A C 1
ATOM 1301 O O . ILE A 1 172 ? -3.939 -6.965 -13.128 1.00 76.81 172 ILE A O 1
ATOM 1305 N N . ALA A 1 173 ? -2.735 -6.742 -15.010 1.00 76.62 173 ALA A N 1
ATOM 1306 C CA . ALA A 1 173 ? -1.798 -5.773 -14.455 1.00 76.62 173 ALA A CA 1
ATOM 1307 C C . ALA A 1 173 ? -2.486 -4.463 -14.039 1.00 76.62 173 ALA A C 1
ATOM 1309 O O . ALA A 1 173 ? -2.134 -3.886 -13.010 1.00 76.62 173 ALA A O 1
ATOM 1310 N N . LEU A 1 174 ? -3.477 -3.986 -14.800 1.00 77.12 174 LEU A N 1
ATOM 1311 C CA . LEU A 1 174 ? -4.244 -2.783 -14.462 1.00 77.12 174 LEU A CA 1
ATOM 1312 C C . LEU A 1 174 ? -5.094 -2.978 -13.203 1.00 77.12 174 LEU A C 1
ATOM 1314 O O . LEU A 1 174 ? -5.066 -2.118 -12.321 1.00 77.12 174 LEU A O 1
ATOM 1318 N N . VAL A 1 175 ? -5.797 -4.110 -13.088 1.00 77.06 175 VAL A N 1
ATOM 1319 C CA . VAL A 1 175 ? -6.573 -4.450 -11.884 1.00 77.06 175 VAL A CA 1
ATOM 1320 C C . VAL A 1 175 ? -5.652 -4.576 -10.677 1.00 77.06 175 VAL A C 1
ATOM 1322 O O . VAL A 1 175 ? -5.902 -3.943 -9.655 1.00 77.06 175 VAL A O 1
ATOM 1325 N N . SER A 1 176 ? -4.546 -5.313 -10.807 1.00 77.50 176 SER A N 1
ATOM 1326 C CA . SER A 1 176 ? -3.557 -5.473 -9.735 1.00 77.50 176 SER A CA 1
ATOM 1327 C C . SER A 1 176 ? -2.963 -4.131 -9.295 1.00 77.50 176 SER A C 1
ATOM 1329 O O . SER A 1 176 ? -2.853 -3.871 -8.098 1.00 77.50 176 SER A O 1
ATOM 1331 N N . ARG A 1 177 ? -2.660 -3.226 -10.235 1.00 81.06 177 ARG A N 1
ATOM 1332 C CA . ARG A 1 177 ? -2.188 -1.872 -9.913 1.00 81.06 177 ARG A CA 1
ATOM 1333 C C . ARG A 1 177 ? -3.245 -1.034 -9.200 1.00 81.06 177 ARG A C 1
ATOM 1335 O O . ARG A 1 177 ? -2.901 -0.361 -8.232 1.00 81.06 177 ARG A O 1
ATOM 1342 N N . ARG A 1 178 ? -4.507 -1.039 -9.652 1.00 80.31 178 ARG A N 1
ATOM 1343 C CA . ARG A 1 178 ? -5.589 -0.295 -8.976 1.00 80.31 178 ARG A CA 1
ATOM 1344 C C . ARG A 1 178 ? -5.856 -0.848 -7.575 1.00 80.31 178 ARG A C 1
ATOM 1346 O O . ARG A 1 178 ? -5.913 -0.065 -6.632 1.00 80.31 178 ARG A O 1
ATOM 1353 N N . ARG A 1 179 ? -5.915 -2.175 -7.435 1.00 83.88 179 ARG A N 1
ATOM 1354 C CA . ARG A 1 179 ? -5.997 -2.882 -6.150 1.00 83.88 179 ARG A CA 1
ATOM 1355 C C . ARG A 1 179 ? -4.863 -2.455 -5.219 1.00 83.88 179 AR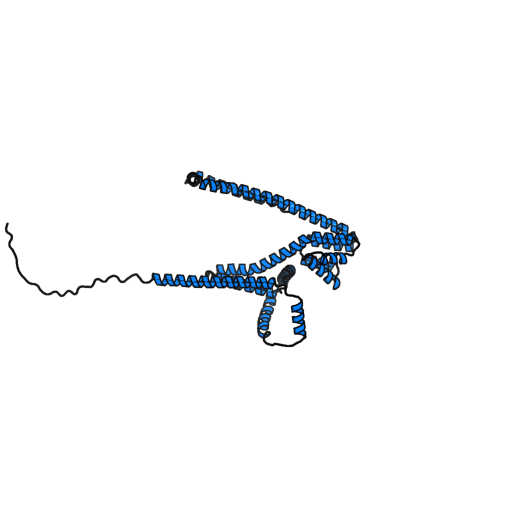G A C 1
ATOM 1357 O O . ARG A 1 179 ? -5.127 -1.936 -4.144 1.00 83.88 179 ARG A O 1
ATOM 1364 N N . GLY A 1 180 ? -3.612 -2.585 -5.663 1.00 85.19 180 GLY A N 1
ATOM 1365 C CA . GLY A 1 180 ? -2.439 -2.225 -4.864 1.00 85.19 180 GLY A CA 1
ATOM 1366 C C . GLY A 1 180 ? -2.427 -0.755 -4.440 1.00 85.19 180 GLY A C 1
ATOM 1367 O O . GLY A 1 180 ? -2.094 -0.455 -3.299 1.00 85.19 180 GLY A O 1
ATOM 1368 N N . LYS A 1 181 ? -2.857 0.165 -5.316 1.00 87.56 181 LYS A N 1
ATOM 1369 C CA . LYS A 1 181 ? -3.016 1.585 -4.961 1.00 87.56 181 LYS A CA 1
ATOM 1370 C C . LYS A 1 181 ? -4.069 1.802 -3.872 1.00 87.56 181 LYS A C 1
ATOM 1372 O O . LYS A 1 181 ? -3.811 2.572 -2.956 1.00 87.56 181 LYS A O 1
ATOM 1377 N N . ARG A 1 182 ? -5.232 1.144 -3.962 1.00 87.50 182 ARG A N 1
ATOM 1378 C CA . ARG A 1 182 ? -6.306 1.273 -2.962 1.00 87.50 182 ARG A CA 1
ATOM 1379 C C . ARG A 1 182 ? -5.911 0.665 -1.617 1.00 87.50 182 ARG A C 1
ATOM 1381 O O . ARG A 1 182 ? -6.122 1.312 -0.600 1.00 87.50 182 ARG A O 1
ATOM 1388 N N . LEU A 1 183 ? -5.317 -0.530 -1.611 1.00 90.00 183 LEU A N 1
ATOM 1389 C CA . LEU A 1 183 ? -4.845 -1.171 -0.377 1.00 90.00 183 LEU A CA 1
ATOM 1390 C C . LEU A 1 183 ? -3.785 -0.316 0.318 1.00 90.00 183 LEU A C 1
ATOM 1392 O O . LEU A 1 183 ? -3.898 -0.051 1.509 1.00 90.00 183 LEU A O 1
ATOM 1396 N N . LYS A 1 184 ? -2.822 0.206 -0.450 1.00 91.06 184 LYS A N 1
ATOM 1397 C CA . LYS A 1 184 ? -1.815 1.121 0.081 1.00 91.06 184 LYS A CA 1
ATOM 1398 C C . LYS A 1 184 ? -2.431 2.406 0.643 1.00 91.06 184 LYS A C 1
ATOM 1400 O O . LYS A 1 184 ? -2.061 2.818 1.730 1.00 91.06 184 LYS A O 1
ATOM 1405 N N . ALA A 1 185 ? -3.392 3.010 -0.058 1.00 91.19 185 ALA A N 1
ATOM 1406 C CA . ALA A 1 185 ? -4.070 4.211 0.433 1.00 91.19 185 ALA A CA 1
ATOM 1407 C C . ALA A 1 185 ? -4.814 3.971 1.760 1.00 91.19 185 ALA A C 1
ATOM 1409 O O . ALA A 1 185 ? -4.874 4.868 2.591 1.00 91.19 185 ALA A O 1
ATOM 1410 N N . PHE A 1 186 ? -5.362 2.771 1.975 1.00 94.50 186 PHE A N 1
ATOM 1411 C CA . PHE A 1 186 ? -5.960 2.400 3.260 1.00 94.50 186 PHE A CA 1
ATOM 1412 C C . PHE A 1 186 ? -4.912 2.199 4.357 1.00 94.50 186 PHE A C 1
ATOM 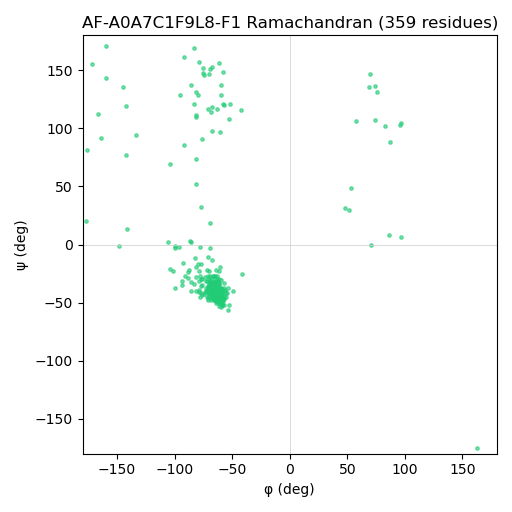1414 O O . PHE A 1 186 ? -5.125 2.637 5.481 1.00 94.50 186 PHE A O 1
ATOM 1421 N N . GLU A 1 187 ? -3.790 1.547 4.042 1.00 92.25 187 GLU A N 1
ATOM 1422 C CA . GLU A 1 187 ? -2.672 1.368 4.978 1.00 92.25 187 GLU A CA 1
ATOM 1423 C C . GLU A 1 187 ? -2.106 2.724 5.425 1.00 92.25 187 GLU A C 1
ATOM 1425 O O . GLU A 1 187 ? -1.925 2.948 6.618 1.00 92.25 187 GLU A O 1
ATOM 1430 N N . ASP A 1 188 ? -1.947 3.665 4.489 1.00 92.00 188 ASP A N 1
ATOM 1431 C CA . ASP A 1 188 ? -1.513 5.036 4.774 1.00 92.00 188 ASP A CA 1
ATOM 1432 C C . ASP A 1 188 ? -2.521 5.780 5.689 1.00 92.00 188 ASP A C 1
ATOM 1434 O O . ASP A 1 188 ? -2.114 6.589 6.519 1.00 92.00 188 ASP A O 1
ATOM 1438 N N . GLN A 1 189 ? -3.825 5.476 5.591 1.00 95.19 189 GLN A N 1
ATOM 1439 C CA . GLN A 1 189 ? -4.893 6.041 6.439 1.00 95.19 189 GLN A CA 1
ATOM 1440 C C . GLN A 1 189 ? -5.046 5.340 7.801 1.00 95.19 189 GLN A C 1
ATOM 1442 O O . GLN A 1 189 ? -5.764 5.837 8.671 1.00 95.19 189 GLN A O 1
ATOM 1447 N N . LEU A 1 190 ? -4.408 4.186 8.022 1.00 95.19 190 LEU A N 1
ATOM 1448 C CA . LEU A 1 190 ? -4.653 3.357 9.208 1.00 95.19 190 LEU A CA 1
ATOM 1449 C C . LEU A 1 190 ? -4.266 4.065 10.518 1.00 95.19 190 LEU A C 1
ATOM 1451 O O . LEU A 1 190 ? -4.938 3.898 11.535 1.00 95.19 190 LEU A O 1
ATOM 1455 N N . VAL A 1 191 ? -3.213 4.885 10.502 1.00 94.12 191 VAL A N 1
ATOM 1456 C CA . VAL A 1 191 ? -2.796 5.671 11.677 1.00 94.12 191 VAL A CA 1
ATOM 1457 C C . VAL A 1 191 ? -3.841 6.732 12.041 1.00 94.12 191 VAL A C 1
ATOM 1459 O O . VAL A 1 191 ? -4.095 6.959 13.228 1.00 94.12 191 VAL A O 1
ATOM 1462 N N . ASP A 1 192 ? -4.479 7.349 11.047 1.00 95.38 192 ASP A N 1
ATOM 1463 C CA . ASP A 1 192 ? -5.538 8.341 11.259 1.00 95.38 192 ASP A CA 1
ATOM 1464 C C .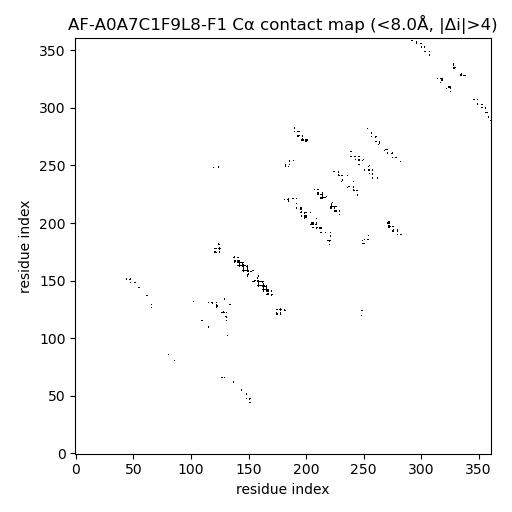 ASP A 1 192 ? -6.809 7.670 11.794 1.00 95.38 192 ASP A C 1
ATOM 1466 O O . ASP A 1 192 ? -7.393 8.136 12.774 1.00 95.38 192 ASP A O 1
ATOM 1470 N N . VAL A 1 193 ? -7.172 6.511 11.227 1.00 96.75 193 VAL A N 1
ATOM 1471 C CA . VAL A 1 193 ? -8.247 5.640 11.734 1.00 96.75 193 VAL A CA 1
ATOM 1472 C C . VAL A 1 193 ? -8.033 5.330 13.217 1.00 96.75 193 VAL A C 1
ATOM 1474 O O . VAL A 1 193 ? -8.932 5.537 14.031 1.00 96.75 193 VAL A O 1
ATOM 1477 N N . LEU A 1 194 ? -6.839 4.858 13.588 1.00 95.56 194 LEU A N 1
ATOM 1478 C CA . LEU A 1 194 ? -6.525 4.522 14.976 1.00 95.56 194 LEU A CA 1
ATOM 1479 C C . LEU A 1 194 ? -6.579 5.741 15.894 1.00 95.56 194 LEU A C 1
ATOM 1481 O O . LEU A 1 194 ? -7.083 5.634 17.008 1.00 95.56 194 LEU A O 1
ATOM 1485 N N . SER A 1 195 ? -6.106 6.895 15.429 1.00 94.94 195 SER A N 1
ATOM 1486 C CA . SER A 1 195 ? -6.118 8.136 16.207 1.00 94.94 195 SER A CA 1
ATOM 1487 C C . SER A 1 195 ? -7.548 8.588 16.529 1.00 94.94 195 SER A C 1
ATOM 1489 O O . SER A 1 195 ? -7.837 8.925 17.679 1.00 94.94 195 SER A O 1
ATOM 1491 N N . LEU A 1 196 ? -8.462 8.520 15.553 1.00 95.75 196 LEU A N 1
ATOM 1492 C CA . LEU A 1 196 ? -9.886 8.806 15.760 1.00 95.75 196 LEU A CA 1
ATOM 1493 C C . LEU A 1 196 ? -10.541 7.804 16.715 1.00 95.75 196 LEU A C 1
ATOM 1495 O O . LEU A 1 196 ? -11.249 8.206 17.640 1.00 95.75 196 LEU A O 1
ATOM 1499 N N . ILE A 1 197 ? -10.271 6.506 16.538 1.00 96.19 197 ILE A N 1
ATOM 1500 C CA . ILE A 1 197 ? -10.845 5.464 17.397 1.00 96.19 197 ILE A CA 1
ATOM 1501 C C . ILE A 1 197 ? -10.360 5.616 18.843 1.00 96.19 197 ILE A C 1
ATOM 1503 O O . ILE A 1 197 ? -11.170 5.611 19.769 1.00 96.19 197 ILE A O 1
ATOM 1507 N N . VAL A 1 198 ? -9.052 5.795 19.051 1.00 94.62 198 VAL A N 1
ATOM 1508 C CA . VAL A 1 198 ? -8.459 5.998 20.381 1.00 94.62 198 VAL A CA 1
ATOM 1509 C C . VAL A 1 198 ? -9.032 7.251 21.042 1.00 94.62 198 VAL A C 1
ATOM 1511 O O . VAL A 1 198 ? -9.412 7.194 22.212 1.00 94.62 198 VAL A O 1
ATOM 1514 N N . GLY A 1 199 ? -9.133 8.363 20.304 1.00 94.25 199 GLY A N 1
ATOM 1515 C CA . GLY A 1 199 ? -9.714 9.611 20.801 1.00 94.25 199 GLY A CA 1
ATOM 1516 C C . GLY A 1 199 ? -11.171 9.450 21.240 1.00 94.25 199 GLY A C 1
ATOM 1517 O O . GLY A 1 199 ? -11.537 9.876 22.334 1.00 94.25 199 GLY A O 1
ATOM 1518 N N . SER A 1 200 ? -11.981 8.760 20.434 1.00 94.75 200 SER A N 1
ATOM 1519 C CA . SER A 1 200 ? -13.392 8.498 20.734 1.00 94.75 200 SER A CA 1
ATOM 1520 C C . SER A 1 200 ? -13.571 7.601 21.966 1.00 94.75 200 SER A C 1
ATOM 1522 O O . SER A 1 200 ? -14.333 7.936 22.875 1.00 94.75 200 SER A O 1
ATOM 1524 N N . ILE A 1 201 ? -12.806 6.507 22.063 1.00 93.50 201 ILE A N 1
ATOM 1525 C CA . ILE A 1 201 ? -12.873 5.584 23.209 1.00 93.50 201 ILE A CA 1
ATOM 1526 C C . ILE A 1 201 ? -12.406 6.272 24.499 1.00 93.50 201 ILE A C 1
ATOM 1528 O O . ILE A 1 201 ? -13.002 6.067 25.555 1.00 93.50 201 ILE A O 1
ATOM 1532 N N . ARG A 1 202 ? -11.379 7.129 24.433 1.00 91.88 202 ARG A N 1
ATOM 1533 C CA . ARG A 1 202 ? -10.948 7.950 25.580 1.00 91.88 202 ARG A CA 1
ATOM 1534 C C . ARG A 1 202 ? -12.017 8.928 26.049 1.00 91.88 202 ARG A C 1
ATOM 1536 O O . ARG A 1 202 ? -12.105 9.187 27.245 1.00 91.88 202 ARG A O 1
ATOM 1543 N N . GLY A 1 203 ? -12.834 9.433 25.126 1.00 91.69 203 GLY A N 1
ATOM 1544 C CA . GLY A 1 203 ? -14.019 10.237 25.430 1.00 91.69 203 GLY A CA 1
ATOM 1545 C C . GLY A 1 203 ? -15.159 9.446 26.083 1.00 91.69 203 GLY A C 1
ATOM 1546 O O . GLY A 1 203 ? -16.178 10.033 26.431 1.00 91.69 203 GLY A O 1
ATOM 1547 N N . GLY A 1 204 ? -15.001 8.130 26.263 1.00 90.38 204 GLY A N 1
ATOM 1548 C CA . GLY A 1 204 ? -16.009 7.249 26.850 1.00 90.38 204 GLY A CA 1
ATOM 1549 C C . GLY A 1 204 ? -17.024 6.708 25.843 1.00 90.38 204 GLY A C 1
ATOM 1550 O O . GLY A 1 204 ? -17.998 6.075 26.248 1.00 90.38 204 GLY A O 1
ATOM 1551 N N . HIS A 1 205 ? -16.824 6.933 24.542 1.00 92.06 205 HIS A N 1
ATOM 1552 C CA . HIS A 1 205 ? -17.709 6.385 23.520 1.00 92.06 205 HIS A CA 1
ATOM 1553 C C . HIS A 1 205 ? -17.471 4.888 23.304 1.00 92.06 205 HIS A C 1
ATOM 1555 O O . HIS A 1 205 ? -16.352 4.379 23.403 1.00 92.06 205 HIS A O 1
ATOM 1561 N N . ALA A 1 206 ? -18.545 4.178 22.958 1.00 91.75 206 ALA A N 1
ATOM 1562 C CA . ALA A 1 206 ? -18.465 2.782 22.560 1.00 91.75 206 ALA A CA 1
ATOM 1563 C C . ALA A 1 206 ? -17.769 2.639 21.194 1.00 91.75 206 ALA A C 1
ATOM 1565 O O . ALA A 1 206 ? -17.873 3.511 20.329 1.00 91.75 206 ALA A O 1
ATOM 1566 N N . LEU A 1 207 ? -17.105 1.502 20.968 1.00 91.31 207 LEU A N 1
ATOM 1567 C CA . LEU A 1 207 ? -16.373 1.235 19.728 1.00 91.31 207 LEU A CA 1
ATOM 1568 C C . LEU A 1 207 ? -17.230 1.392 18.452 1.00 91.31 207 LEU A C 1
ATOM 1570 O O . LEU A 1 207 ? -16.732 2.015 17.521 1.00 91.31 207 LEU A O 1
ATOM 1574 N N . PRO A 1 208 ? -18.502 0.948 18.370 1.00 92.94 208 PRO A N 1
ATOM 1575 C CA . PRO A 1 208 ? -19.327 1.201 17.184 1.00 92.94 208 PRO A CA 1
ATOM 1576 C C . PRO A 1 208 ? -19.473 2.692 16.841 1.00 92.94 208 PRO A C 1
ATOM 1578 O O . PRO A 1 208 ? -19.415 3.052 15.671 1.00 92.94 208 PRO A O 1
ATOM 1581 N N . THR A 1 209 ? -19.580 3.570 17.844 1.00 94.56 209 THR A N 1
ATOM 1582 C CA . THR A 1 209 ? -19.607 5.030 17.647 1.00 94.56 209 THR A CA 1
ATOM 1583 C C . THR A 1 209 ? -18.263 5.553 17.144 1.00 94.56 209 THR A C 1
ATOM 1585 O O . THR A 1 209 ? -18.215 6.418 16.276 1.00 94.56 209 THR A O 1
ATOM 1588 N N . ALA A 1 210 ? -17.157 4.997 17.640 1.00 94.88 210 ALA A N 1
ATOM 1589 C CA . ALA A 1 210 ? -15.825 5.330 17.150 1.00 94.88 210 ALA A CA 1
ATOM 1590 C C . ALA A 1 210 ? -15.620 4.910 15.679 1.00 94.88 210 ALA A C 1
ATOM 1592 O O . ALA A 1 210 ? -15.020 5.650 14.903 1.00 94.88 210 ALA A O 1
ATOM 1593 N N . LEU A 1 211 ? -16.150 3.748 15.277 1.00 96.00 211 LEU A N 1
ATOM 1594 C CA . LEU A 1 211 ? -16.142 3.289 13.882 1.00 96.00 211 LEU A CA 1
ATOM 1595 C C . LEU A 1 211 ? -17.021 4.178 12.984 1.00 96.00 211 LEU A C 1
ATOM 1597 O O . LEU A 1 211 ? -16.656 4.433 11.837 1.00 96.00 211 LEU A O 1
ATOM 1601 N N . ASP A 1 212 ? -18.148 4.671 13.505 1.00 96.44 212 ASP A N 1
ATOM 1602 C CA . ASP A 1 212 ? -19.024 5.626 12.814 1.00 96.44 212 ASP A CA 1
ATOM 1603 C C . ASP A 1 212 ? -18.321 6.958 12.546 1.00 96.44 212 ASP A C 1
ATOM 1605 O O . ASP A 1 212 ? -18.310 7.414 11.402 1.00 96.44 212 ASP A O 1
ATOM 1609 N N . LEU A 1 213 ? -17.605 7.502 13.536 1.00 96.44 213 LEU A N 1
ATOM 1610 C CA . LEU A 1 213 ? -16.774 8.697 13.353 1.00 96.44 213 LEU A CA 1
ATOM 1611 C C . LEU A 1 213 ? -15.730 8.515 12.245 1.00 96.44 213 LEU A C 1
ATOM 1613 O O . LEU A 1 213 ? -15.583 9.383 11.392 1.00 96.44 213 LEU A O 1
ATOM 1617 N N . VAL A 1 214 ? -15.045 7.369 12.193 1.00 97.25 214 VAL A N 1
ATOM 1618 C CA . VAL A 1 214 ? -14.094 7.069 11.106 1.00 97.25 214 VAL A CA 1
ATOM 1619 C C . VAL A 1 214 ? -14.780 7.069 9.737 1.00 97.25 214 VAL A C 1
ATOM 1621 O O . VAL A 1 214 ? -14.195 7.523 8.753 1.00 97.25 214 VAL A O 1
ATOM 1624 N N . SER A 1 215 ? -16.016 6.570 9.662 1.00 96.31 215 SER A N 1
ATOM 1625 C CA . SER A 1 215 ? -16.781 6.521 8.414 1.00 96.31 215 SER A CA 1
ATOM 1626 C C . SER A 1 215 ? -17.237 7.894 7.906 1.00 96.31 215 SER A C 1
ATOM 1628 O O . SER A 1 215 ? -17.477 8.046 6.708 1.00 96.31 215 SER A O 1
ATOM 1630 N N . GLN A 1 216 ? -17.335 8.882 8.799 1.00 95.69 216 GLN A N 1
ATOM 1631 C CA . GLN A 1 216 ? -17.813 10.232 8.495 1.00 95.69 216 GLN A CA 1
ATOM 1632 C C . GLN A 1 216 ? -16.668 11.237 8.301 1.00 95.69 216 GLN A C 1
ATOM 1634 O O . GLN A 1 216 ? -16.759 12.095 7.428 1.00 95.69 216 GLN A O 1
ATOM 1639 N N . GLU A 1 217 ? -15.591 11.117 9.082 1.00 95.81 217 GLU A N 1
ATOM 1640 C CA . GLU A 1 217 ? -14.498 12.101 9.123 1.00 95.81 217 GLU A CA 1
ATOM 1641 C C . GLU A 1 217 ? -13.364 11.811 8.127 1.00 95.81 217 GLU A C 1
ATOM 1643 O O . GLU A 1 217 ? -12.663 12.728 7.696 1.00 95.81 217 GLU A O 1
ATOM 1648 N N . LEU A 1 218 ? -13.148 10.546 7.744 1.00 95.56 218 LEU A N 1
ATOM 1649 C CA . LEU A 1 218 ? -12.084 10.195 6.797 1.00 95.56 218 LEU A CA 1
ATOM 1650 C C . LEU A 1 218 ? -12.570 10.177 5.343 1.00 95.56 218 LEU A C 1
ATOM 1652 O O . LEU A 1 218 ? -13.752 10.067 5.033 1.00 95.56 218 LEU A O 1
ATOM 1656 N N . GLY A 1 219 ? -11.621 10.254 4.410 1.00 94.19 219 GLY A N 1
ATOM 1657 C CA . GLY A 1 219 ? -11.889 10.026 2.991 1.00 94.19 219 GLY A CA 1
ATOM 1658 C C . GLY A 1 219 ? -11.893 8.533 2.615 1.00 94.19 219 GLY A C 1
ATOM 1659 O O . GLY A 1 219 ? -11.427 7.682 3.380 1.00 94.19 219 GLY A O 1
ATOM 1660 N N . PRO A 1 220 ? -12.349 8.177 1.400 1.00 90.19 220 PRO A N 1
ATOM 1661 C CA . PRO A 1 220 ? -12.118 6.849 0.834 1.00 90.19 220 PRO A CA 1
ATOM 1662 C C . PRO A 1 220 ? -10.611 6.526 0.744 1.00 90.19 220 PRO A C 1
ATOM 1664 O O . PRO A 1 220 ? -9.821 7.433 0.469 1.00 90.19 220 PRO A O 1
ATOM 1667 N N . PRO A 1 221 ? -10.185 5.255 0.876 1.00 92.44 221 PRO A N 1
ATOM 1668 C CA . PRO A 1 221 ? -10.999 4.051 1.077 1.00 92.44 221 PRO A CA 1
ATOM 1669 C C . PRO A 1 221 ? -11.458 3.779 2.519 1.00 92.44 221 PRO A C 1
ATOM 1671 O O . PRO A 1 221 ? -12.416 3.024 2.667 1.00 92.44 221 PRO A O 1
ATOM 1674 N N . ALA A 1 222 ? -10.834 4.355 3.555 1.00 95.25 222 ALA A N 1
ATOM 1675 C CA . ALA A 1 222 ? -11.161 4.035 4.948 1.00 95.25 222 ALA A CA 1
ATOM 1676 C C . ALA A 1 222 ? -12.643 4.269 5.272 1.00 95.25 222 ALA A C 1
ATOM 1678 O O . ALA A 1 222 ? -13.320 3.339 5.711 1.00 95.25 222 ALA A O 1
ATOM 1679 N N . ALA A 1 223 ? -13.176 5.454 4.965 1.00 94.44 223 ALA A N 1
ATOM 1680 C CA . ALA A 1 223 ? -14.567 5.774 5.283 1.00 94.44 223 ALA A CA 1
ATOM 1681 C C . ALA A 1 223 ? -15.580 4.782 4.692 1.00 94.44 223 ALA A C 1
ATOM 1683 O O . ALA A 1 223 ? -16.521 4.363 5.364 1.00 94.44 223 ALA A O 1
ATOM 1684 N N . GLU A 1 224 ? -15.349 4.336 3.454 1.00 91.50 224 GLU A N 1
ATOM 1685 C CA . GLU A 1 224 ? -16.215 3.360 2.790 1.00 91.50 224 GLU A CA 1
ATOM 1686 C C . GLU A 1 224 ? -16.187 2.008 3.504 1.00 91.50 224 GLU A C 1
ATOM 1688 O O . GLU A 1 224 ? -17.233 1.419 3.762 1.00 91.50 224 GLU A O 1
ATOM 1693 N N . GLU A 1 225 ? -14.994 1.507 3.820 1.00 93.38 225 GLU A N 1
ATOM 1694 C CA . GLU A 1 225 ? -14.823 0.186 4.418 1.00 93.38 225 GLU A CA 1
ATOM 1695 C C . GLU A 1 225 ? -15.351 0.126 5.857 1.00 93.38 225 GLU A C 1
ATOM 1697 O O . GLU A 1 225 ? -15.976 -0.868 6.230 1.00 93.38 225 GLU A O 1
ATOM 1702 N N . PHE A 1 226 ? -15.182 1.197 6.639 1.00 96.06 226 PHE A N 1
ATOM 1703 C CA . PHE A 1 226 ? -15.771 1.304 7.976 1.00 96.06 226 PHE A CA 1
ATOM 1704 C C . PHE A 1 226 ? -17.297 1.488 7.926 1.00 96.06 226 PHE A C 1
ATOM 1706 O O . PHE A 1 226 ? -18.005 0.864 8.717 1.00 96.06 226 PHE A O 1
ATOM 1713 N N . ALA A 1 227 ? -17.839 2.207 6.934 1.00 93.50 227 ALA A N 1
ATOM 1714 C CA . ALA A 1 227 ? -19.284 2.237 6.683 1.00 93.50 227 ALA A CA 1
ATOM 1715 C C . ALA A 1 227 ? -19.844 0.850 6.303 1.00 93.50 227 ALA A C 1
ATOM 1717 O O . ALA A 1 227 ? -20.967 0.503 6.679 1.00 93.50 227 ALA A O 1
ATOM 1718 N N . TYR A 1 228 ? -19.079 0.032 5.567 1.00 91.69 228 TYR A N 1
ATOM 1719 C CA . TYR A 1 228 ? -19.450 -1.363 5.307 1.00 91.69 228 TYR A CA 1
ATOM 1720 C C . TYR A 1 228 ? -19.458 -2.201 6.589 1.00 91.69 228 TYR A C 1
ATOM 1722 O O . TYR A 1 228 ? -20.412 -2.947 6.787 1.00 91.69 228 TYR A O 1
ATOM 1730 N N . VAL A 1 229 ? -18.471 -2.037 7.478 1.00 93.75 229 VAL A N 1
ATOM 1731 C CA . VAL A 1 229 ? -18.438 -2.725 8.784 1.00 93.75 229 VAL A CA 1
ATOM 1732 C C . VAL A 1 229 ? -19.667 -2.383 9.629 1.00 93.75 229 VAL A C 1
ATOM 1734 O O . VAL A 1 229 ? -20.314 -3.282 10.159 1.00 93.75 229 VAL A O 1
ATOM 1737 N N . LEU A 1 230 ? -20.047 -1.106 9.717 1.00 93.06 230 LEU A N 1
ATOM 1738 C CA . LEU A 1 230 ? -21.239 -0.683 10.466 1.00 93.06 230 LEU A CA 1
ATOM 1739 C C . LEU A 1 230 ? -22.525 -1.275 9.888 1.00 93.06 230 LEU A C 1
ATOM 1741 O O . LEU A 1 230 ? -23.422 -1.670 10.629 1.00 93.06 230 LEU A O 1
ATOM 1745 N N . ARG A 1 231 ? -22.600 -1.390 8.559 1.00 93.19 231 ARG A N 1
ATOM 1746 C CA . ARG A 1 231 ? -23.723 -2.034 7.872 1.00 93.19 231 ARG A CA 1
ATOM 1747 C C . ARG A 1 231 ? -23.768 -3.538 8.140 1.00 93.19 231 ARG A C 1
ATOM 1749 O O . ARG A 1 231 ? -24.850 -4.064 8.356 1.00 93.19 231 ARG A O 1
ATOM 1756 N N . GLU A 1 232 ? -22.620 -4.216 8.144 1.00 90.75 232 GLU A N 1
ATOM 1757 C CA . GLU A 1 232 ? -22.502 -5.632 8.519 1.00 90.75 232 GLU A CA 1
ATOM 1758 C C . GLU A 1 232 ? -23.019 -5.860 9.949 1.00 90.75 232 GLU A C 1
ATOM 1760 O O . GLU A 1 232 ? -23.854 -6.740 10.163 1.00 90.75 232 GLU A O 1
ATOM 1765 N N . ILE A 1 233 ? -22.616 -5.006 10.896 1.00 91.00 233 ILE A N 1
ATOM 1766 C CA . ILE A 1 233 ? -23.100 -5.038 12.286 1.00 91.00 233 ILE A CA 1
ATOM 1767 C C . ILE A 1 233 ? -24.613 -4.774 12.350 1.00 91.00 233 ILE A C 1
ATOM 1769 O O . ILE A 1 233 ? -25.343 -5.510 13.010 1.00 91.00 233 ILE A O 1
ATOM 1773 N N . GLY A 1 234 ? -25.115 -3.770 11.624 1.00 88.56 234 GLY A N 1
ATOM 1774 C CA . GLY A 1 234 ? -26.546 -3.445 11.568 1.00 88.56 234 GLY A CA 1
ATOM 1775 C C . GLY A 1 234 ? -27.420 -4.547 10.952 1.00 88.56 234 GLY A C 1
ATOM 1776 O O . GLY A 1 234 ? -28.614 -4.611 11.232 1.00 88.56 234 GLY A O 1
ATOM 1777 N N . LEU A 1 235 ? -26.831 -5.435 10.146 1.00 93.19 235 LEU A N 1
ATOM 1778 C CA . LEU A 1 235 ? -27.481 -6.627 9.590 1.00 93.19 235 LEU A CA 1
ATOM 1779 C C . LEU A 1 235 ? -27.412 -7.848 10.527 1.00 93.19 235 LEU A C 1
ATOM 1781 O O . LEU A 1 235 ? -27.888 -8.920 10.158 1.00 93.19 235 LEU A O 1
ATOM 1785 N N . GLY A 1 236 ? -26.849 -7.693 11.728 1.00 90.88 236 GLY A N 1
ATOM 1786 C CA . GLY A 1 236 ? -26.818 -8.722 12.766 1.00 90.88 236 GLY A CA 1
ATOM 1787 C C . GLY A 1 236 ? -25.532 -9.546 12.833 1.00 90.88 236 GLY A C 1
ATOM 1788 O O . GLY A 1 236 ? -25.488 -10.499 13.609 1.00 90.88 236 GLY A O 1
ATOM 1789 N N . LEU A 1 237 ? -24.488 -9.208 12.064 1.00 90.25 237 LEU A N 1
ATOM 1790 C CA . LEU A 1 237 ? -23.167 -9.815 12.258 1.00 90.25 237 LEU A CA 1
ATOM 1791 C C . LEU A 1 237 ? -22.540 -9.318 13.561 1.00 90.25 237 LEU A C 1
ATOM 1793 O O . LEU A 1 237 ? -22.713 -8.163 13.958 1.00 90.25 237 LEU A O 1
ATOM 1797 N N . THR A 1 238 ? -21.761 -10.177 14.215 1.00 91.75 238 THR A N 1
ATOM 1798 C CA . THR A 1 238 ? -21.010 -9.755 15.399 1.00 91.75 238 THR A CA 1
ATOM 1799 C C . THR A 1 238 ? -19.914 -8.760 15.012 1.00 91.75 238 THR A C 1
ATOM 1801 O O . THR A 1 238 ? -19.379 -8.781 13.899 1.00 91.75 238 THR A O 1
ATOM 1804 N N . GLN A 1 239 ? -19.530 -7.893 15.951 1.00 90.88 239 GLN A N 1
ATOM 1805 C CA . GLN A 1 239 ? -18.458 -6.919 15.730 1.00 90.88 239 GLN A CA 1
ATOM 1806 C C . GLN A 1 239 ? -17.150 -7.599 15.291 1.00 90.88 239 GLN A C 1
ATOM 1808 O O . GLN A 1 239 ? -16.483 -7.134 14.368 1.00 90.88 239 GLN A O 1
ATOM 1813 N N . SER A 1 240 ? -16.804 -8.726 15.918 1.00 91.69 240 SER A N 1
ATOM 1814 C CA . SER A 1 240 ? -15.616 -9.507 15.575 1.00 91.69 240 SER A CA 1
ATOM 1815 C C . SER A 1 240 ? -15.685 -10.081 14.160 1.00 91.69 240 SER A C 1
ATOM 1817 O O . SER A 1 240 ? -14.683 -10.052 13.448 1.00 91.69 240 SER A O 1
ATOM 1819 N N . GLU A 1 241 ? -16.843 -10.566 13.705 1.00 90.94 241 GLU A N 1
ATOM 1820 C CA . GLU A 1 241 ? -17.018 -11.049 12.327 1.00 90.94 241 GLU A CA 1
ATOM 1821 C C . GLU A 1 241 ? -16.886 -9.920 11.303 1.00 90.94 241 GLU A C 1
ATOM 1823 O O . GLU A 1 241 ? -16.145 -10.066 10.329 1.00 90.94 241 GLU A O 1
ATOM 1828 N N . ALA A 1 242 ? -17.535 -8.776 11.538 1.00 91.75 242 ALA A N 1
ATOM 1829 C CA . ALA A 1 242 ? -17.478 -7.631 10.631 1.00 91.75 242 ALA A CA 1
ATOM 1830 C C . ALA A 1 242 ? -16.047 -7.065 10.502 1.00 91.75 242 ALA A C 1
ATOM 1832 O O . ALA A 1 242 ? -15.564 -6.803 9.398 1.00 91.75 242 ALA A O 1
ATOM 1833 N N . LEU A 1 243 ? -15.313 -6.956 11.615 1.00 93.81 243 LEU A N 1
ATOM 1834 C CA . LEU A 1 243 ? -13.907 -6.537 11.603 1.00 93.81 243 LEU A CA 1
ATOM 1835 C C . LEU A 1 243 ? -12.988 -7.579 10.943 1.00 93.81 243 LEU A C 1
ATOM 1837 O O . LEU A 1 243 ? -12.064 -7.218 10.215 1.00 93.81 243 LEU A O 1
ATOM 1841 N N . ASN A 1 244 ? -13.244 -8.876 11.125 1.00 91.44 244 ASN A N 1
ATOM 1842 C CA . ASN A 1 244 ? -12.500 -9.918 10.412 1.00 91.44 244 ASN A CA 1
ATOM 1843 C C . ASN A 1 244 ? -12.782 -9.895 8.899 1.00 91.44 244 ASN A C 1
ATOM 1845 O O . ASN A 1 244 ? -11.872 -10.133 8.099 1.00 91.44 244 ASN A O 1
ATOM 1849 N N . ASN A 1 245 ? -14.007 -9.567 8.482 1.00 87.62 245 ASN A N 1
ATOM 1850 C CA . ASN A 1 245 ? -14.327 -9.343 7.073 1.00 87.62 245 ASN A CA 1
ATOM 1851 C C . ASN A 1 245 ? -13.565 -8.136 6.516 1.00 87.62 245 ASN A C 1
ATOM 1853 O O . ASN A 1 245 ? -13.020 -8.230 5.416 1.00 87.62 245 ASN A O 1
ATOM 1857 N N . LEU A 1 246 ? -13.440 -7.047 7.281 1.00 92.06 246 LEU A N 1
ATOM 1858 C CA . LEU A 1 246 ? -12.600 -5.903 6.917 1.00 92.06 246 LEU A CA 1
ATOM 1859 C C . LEU A 1 246 ? -11.135 -6.315 6.687 1.00 92.06 246 LEU A C 1
ATOM 1861 O O . LEU A 1 246 ? -10.561 -5.958 5.659 1.00 92.06 246 LEU A O 1
ATOM 1865 N N . VAL A 1 247 ? -10.547 -7.128 7.576 1.00 91.94 247 VAL A N 1
ATOM 1866 C CA . VAL A 1 247 ? -9.175 -7.658 7.407 1.00 91.94 247 VAL A CA 1
ATOM 1867 C C . VAL A 1 247 ? -9.048 -8.468 6.117 1.00 91.94 247 VAL A C 1
ATOM 1869 O O . VAL A 1 247 ? -8.088 -8.293 5.369 1.00 91.94 247 VAL A O 1
ATOM 1872 N N . ARG A 1 248 ? -10.034 -9.319 5.807 1.00 86.56 248 ARG A N 1
ATOM 1873 C CA . ARG A 1 248 ? -10.052 -10.111 4.563 1.00 86.56 248 ARG A CA 1
ATOM 1874 C C . ARG A 1 248 ? -10.182 -9.247 3.306 1.00 86.56 248 ARG A C 1
ATOM 1876 O O . ARG A 1 248 ? -9.684 -9.638 2.253 1.00 86.56 248 ARG A O 1
ATOM 1883 N N . ARG A 1 249 ? -10.862 -8.099 3.389 1.00 85.44 249 ARG A N 1
ATOM 1884 C CA . ARG A 1 249 ? -10.986 -7.149 2.271 1.00 85.44 249 ARG A CA 1
ATOM 1885 C C . ARG A 1 249 ? -9.715 -6.321 2.086 1.00 85.44 249 ARG A C 1
ATOM 1887 O O . ARG A 1 249 ? -9.293 -6.140 0.952 1.00 85.44 249 ARG A O 1
ATOM 1894 N N . MET A 1 250 ? -9.094 -5.850 3.165 1.00 88.50 250 MET A N 1
ATOM 1895 C CA . MET A 1 250 ? -7.957 -4.928 3.070 1.00 88.50 250 MET A CA 1
ATOM 1896 C C . MET A 1 250 ? -6.584 -5.605 3.068 1.00 88.50 250 MET A C 1
ATOM 1898 O O . MET A 1 250 ? -5.611 -4.966 2.688 1.00 88.50 250 MET A O 1
ATOM 1902 N N . GLU A 1 251 ? -6.488 -6.880 3.460 1.00 86.88 251 GLU A N 1
ATOM 1903 C CA . GLU A 1 251 ? -5.244 -7.674 3.454 1.00 86.88 251 GLU A CA 1
ATOM 1904 C C . GLU A 1 251 ? -4.035 -6.953 4.094 1.00 86.88 251 GLU A C 1
ATOM 1906 O O . GLU A 1 251 ? -2.889 -7.158 3.700 1.00 86.88 251 GLU A O 1
ATOM 1911 N N . SER A 1 252 ? -4.285 -6.103 5.096 1.00 90.19 252 SER A N 1
ATOM 1912 C CA . SER A 1 252 ? -3.251 -5.352 5.817 1.00 90.19 252 SER A CA 1
ATOM 1913 C C . SER A 1 252 ? -2.837 -6.095 7.088 1.00 90.19 252 SER A C 1
ATOM 1915 O O . SER A 1 252 ? -3.683 -6.466 7.906 1.00 90.19 252 SER A O 1
ATOM 1917 N N . GLN A 1 253 ? -1.526 -6.290 7.262 1.00 90.75 253 GLN A N 1
ATOM 1918 C CA . GLN A 1 253 ? -0.950 -6.920 8.456 1.00 90.75 253 GLN A CA 1
ATOM 1919 C C . GLN A 1 253 ? -1.166 -6.057 9.705 1.00 90.75 253 GLN A C 1
ATOM 1921 O O . GLN A 1 253 ? -1.565 -6.569 10.750 1.00 90.75 253 GLN A O 1
ATOM 1926 N N . ASP A 1 254 ? -0.981 -4.743 9.575 1.00 93.50 254 ASP A N 1
ATOM 1927 C CA . ASP A 1 254 ? -1.189 -3.794 10.668 1.00 93.50 254 ASP A CA 1
ATOM 1928 C C . ASP A 1 254 ? -2.667 -3.769 11.094 1.00 93.50 254 ASP A C 1
ATOM 1930 O O . ASP A 1 254 ? -2.979 -3.808 12.284 1.00 93.50 254 ASP A O 1
ATOM 1934 N N . LEU A 1 255 ? -3.603 -3.823 10.138 1.00 95.06 255 LEU A N 1
ATOM 1935 C CA . LEU A 1 255 ? -5.029 -3.950 10.449 1.00 95.06 255 LEU A CA 1
ATOM 1936 C C . LEU A 1 255 ? -5.352 -5.285 11.142 1.00 95.06 255 LEU A C 1
ATOM 1938 O O . LEU A 1 255 ? -6.165 -5.317 12.065 1.00 95.06 255 LEU A O 1
ATOM 1942 N N . GLN A 1 256 ? -4.732 -6.390 10.719 1.00 94.88 256 GLN A N 1
ATOM 1943 C CA . GLN A 1 256 ? -4.919 -7.692 11.362 1.00 94.88 256 GLN A CA 1
ATOM 1944 C C . GLN A 1 256 ? -4.479 -7.661 12.832 1.00 94.88 256 GLN A C 1
ATOM 1946 O O . GLN A 1 256 ? -5.178 -8.211 13.689 1.00 94.88 256 GLN A O 1
ATOM 1951 N N . LEU A 1 257 ? -3.362 -6.992 13.135 1.00 93.38 257 LEU A N 1
ATOM 1952 C CA . LEU A 1 257 ? -2.892 -6.776 14.503 1.00 93.38 257 LEU A CA 1
ATOM 1953 C C . LEU A 1 257 ? -3.913 -5.971 15.320 1.00 93.38 257 LEU A C 1
ATOM 1955 O O . LEU A 1 257 ? -4.276 -6.379 16.423 1.00 93.38 257 LEU A O 1
ATOM 1959 N N . VAL A 1 258 ? -4.429 -4.877 14.752 1.00 94.94 258 VAL A N 1
ATOM 1960 C CA . VAL A 1 258 ? -5.456 -4.026 15.376 1.00 94.94 258 VAL A CA 1
ATOM 1961 C C . VAL A 1 258 ? -6.726 -4.816 15.689 1.00 94.94 258 VAL A C 1
ATOM 1963 O O . VAL A 1 258 ? -7.193 -4.803 16.825 1.00 94.94 258 VAL A O 1
ATOM 1966 N N . VAL A 1 259 ? -7.283 -5.536 14.713 1.00 95.19 259 VAL A N 1
ATOM 1967 C CA . VAL A 1 259 ? -8.529 -6.300 14.896 1.00 95.19 259 VAL A CA 1
ATOM 1968 C C . VAL A 1 259 ? -8.348 -7.432 15.905 1.00 95.19 259 VAL A C 1
ATOM 1970 O O . VAL A 1 259 ? -9.230 -7.667 16.730 1.00 95.19 259 VAL A O 1
ATOM 1973 N N . SER A 1 260 ? -7.188 -8.093 15.902 1.00 93.06 260 SER A N 1
ATOM 1974 C CA . SER A 1 260 ? -6.865 -9.117 16.902 1.00 93.06 260 SER A CA 1
ATOM 1975 C C . SER A 1 260 ? -6.815 -8.518 18.308 1.00 93.06 260 SER A C 1
ATOM 1977 O O . SER A 1 260 ? -7.407 -9.071 19.232 1.00 93.06 260 SER A O 1
ATOM 1979 N N . ALA A 1 261 ? -6.184 -7.353 18.466 1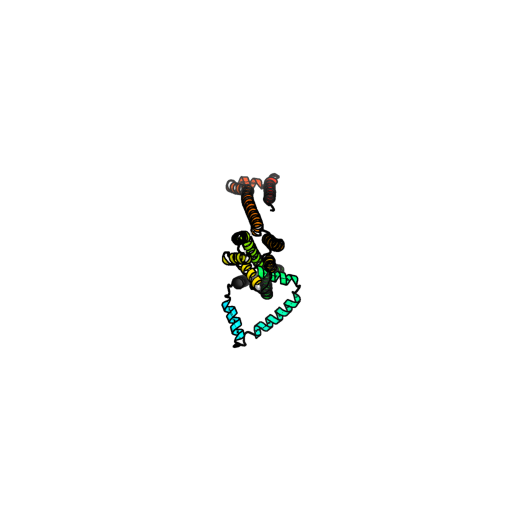.00 92.12 261 ALA A N 1
ATOM 1980 C CA . ALA A 1 261 ? -6.133 -6.639 19.736 1.00 92.12 261 ALA A CA 1
ATOM 1981 C C . ALA A 1 261 ? -7.522 -6.194 20.224 1.00 92.12 261 ALA A C 1
ATOM 1983 O O . ALA A 1 261 ? -7.808 -6.306 21.417 1.00 92.12 261 ALA A O 1
ATOM 1984 N N . VAL A 1 262 ? -8.399 -5.739 19.320 1.00 92.75 262 VAL A N 1
ATOM 1985 C CA . VAL A 1 262 ? -9.801 -5.409 19.634 1.00 92.75 262 VAL A CA 1
ATOM 1986 C C . VAL A 1 262 ? -10.547 -6.639 20.149 1.00 92.75 262 VAL A C 1
ATOM 1988 O O . VAL A 1 262 ? -11.168 -6.566 21.207 1.00 92.75 262 VAL A O 1
ATOM 1991 N N . ASN A 1 263 ? -10.461 -7.768 19.439 1.00 90.69 263 ASN A N 1
ATOM 1992 C CA . ASN A 1 263 ? -11.156 -9.001 19.816 1.00 90.69 263 ASN A CA 1
ATOM 1993 C C . ASN A 1 263 ? -10.666 -9.536 21.172 1.00 90.69 263 ASN A C 1
ATOM 1995 O O . ASN A 1 263 ? -11.481 -9.810 22.048 1.00 90.69 263 ASN A O 1
ATOM 1999 N N . ILE A 1 264 ? -9.347 -9.580 21.393 1.00 90.06 264 ILE A N 1
ATOM 2000 C CA . ILE A 1 264 ? -8.761 -10.011 22.674 1.00 90.06 264 ILE A CA 1
ATOM 2001 C C . ILE A 1 264 ? -9.182 -9.075 23.813 1.00 90.06 264 ILE A C 1
ATOM 2003 O O . ILE A 1 264 ? -9.559 -9.534 24.889 1.00 90.06 264 ILE A O 1
ATOM 2007 N N . SER A 1 265 ? -9.149 -7.757 23.589 1.00 87.31 265 SER A N 1
ATOM 2008 C CA . SER A 1 265 ? -9.531 -6.777 24.617 1.00 87.31 265 SER A CA 1
ATOM 2009 C C . SER A 1 265 ? -11.014 -6.867 24.981 1.00 87.31 265 SER A C 1
ATOM 2011 O O . SER A 1 265 ? -11.374 -6.610 26.128 1.00 87.31 265 SER A O 1
ATOM 2013 N N . HIS A 1 266 ? -11.864 -7.233 24.018 1.00 83.62 266 HIS A N 1
ATOM 2014 C CA . HIS A 1 266 ? -13.291 -7.452 24.230 1.00 83.62 266 HIS A CA 1
ATOM 2015 C C . HIS A 1 266 ? -13.573 -8.725 25.048 1.00 83.62 266 HIS A C 1
ATOM 2017 O O . HIS A 1 266 ? -14.483 -8.725 25.868 1.00 83.62 266 HIS A O 1
ATOM 2023 N N . GLU A 1 267 ? -12.791 -9.793 24.858 1.00 83.19 267 GLU A N 1
ATOM 2024 C CA . GLU A 1 267 ? -12.945 -11.057 25.597 1.00 83.19 267 GLU A CA 1
ATOM 2025 C C . GLU A 1 267 ? -12.370 -11.003 27.019 1.00 83.19 267 GLU A C 1
ATOM 2027 O O . GLU A 1 267 ? -13.001 -11.470 27.964 1.00 83.19 267 GLU A O 1
ATOM 2032 N N . VAL A 1 268 ? -11.165 -10.449 27.175 1.00 81.81 268 VAL A N 1
ATOM 2033 C CA . VAL A 1 268 ? -10.416 -10.475 28.446 1.00 81.81 268 VAL A CA 1
ATOM 2034 C C . VAL A 1 268 ? -10.787 -9.298 29.355 1.00 81.81 268 VAL A C 1
ATOM 2036 O O . VAL A 1 268 ? -10.612 -9.378 30.569 1.00 81.81 268 VAL A O 1
ATOM 2039 N N . GLY A 1 269 ? -11.326 -8.216 28.785 1.00 71.94 269 GLY A N 1
ATOM 2040 C CA . GLY A 1 269 ? -11.585 -6.971 29.500 1.00 71.94 269 GLY A CA 1
ATOM 2041 C C . GLY A 1 269 ? -10.281 -6.216 29.766 1.00 71.94 269 GLY A C 1
ATOM 2042 O O . GLY A 1 269 ? -9.467 -6.589 30.606 1.00 71.94 269 GLY A O 1
ATOM 2043 N N . GLY A 1 270 ? -10.061 -5.126 29.037 1.00 80.69 270 GLY A N 1
ATOM 2044 C CA . GLY A 1 270 ? -8.869 -4.295 29.176 1.00 80.69 270 GLY A CA 1
ATOM 2045 C C . GLY A 1 270 ? -9.087 -2.899 28.612 1.00 80.69 270 GLY A C 1
ATOM 2046 O O . GLY A 1 270 ? -10.095 -2.622 27.960 1.00 80.69 270 GLY A O 1
ATOM 2047 N N . ASN A 1 271 ? -8.139 -1.993 28.853 1.00 85.62 271 ASN A N 1
ATOM 2048 C CA . ASN A 1 271 ? -8.228 -0.650 28.295 1.00 85.62 271 ASN A CA 1
ATOM 2049 C C . ASN A 1 271 ? -7.852 -0.669 26.805 1.00 85.62 271 ASN A C 1
ATOM 2051 O O . ASN A 1 271 ? -6.687 -0.496 26.442 1.00 85.62 271 ASN A O 1
ATOM 2055 N N . LEU A 1 272 ? -8.862 -0.857 25.952 1.00 88.56 272 LEU A N 1
ATOM 2056 C CA . LEU A 1 272 ? -8.710 -0.885 24.498 1.00 88.56 272 LEU A CA 1
ATOM 2057 C C . LEU A 1 272 ? -7.996 0.368 23.969 1.00 88.56 272 LEU A C 1
ATOM 2059 O O . LEU A 1 272 ? -7.165 0.254 23.072 1.00 88.56 272 LEU A O 1
ATOM 2063 N N . SER A 1 273 ? -8.252 1.545 24.554 1.00 90.38 273 SER A N 1
ATOM 2064 C CA . SER A 1 273 ? -7.596 2.784 24.117 1.00 90.38 273 SER A CA 1
ATOM 2065 C C . SER A 1 273 ? -6.077 2.739 24.299 1.00 90.38 273 SER A C 1
ATOM 2067 O O . SER A 1 273 ? -5.353 3.165 23.407 1.00 90.38 273 SER A O 1
ATOM 2069 N N . VAL A 1 274 ? -5.584 2.142 25.392 1.00 91.12 274 VAL A N 1
ATOM 2070 C CA . VAL A 1 274 ? -4.141 1.997 25.661 1.00 91.12 274 VAL A CA 1
ATOM 2071 C C . VAL A 1 274 ? -3.498 1.010 24.690 1.00 91.12 274 VAL A C 1
ATOM 2073 O O . VAL A 1 274 ? -2.382 1.233 24.225 1.00 91.12 274 VAL A O 1
ATOM 2076 N N . VAL A 1 275 ? -4.182 -0.093 24.376 1.00 92.19 275 VAL A N 1
ATOM 2077 C CA . VAL A 1 275 ? -3.657 -1.098 23.440 1.00 92.19 275 VAL A CA 1
ATOM 2078 C C . VAL A 1 275 ? -3.598 -0.532 22.020 1.00 92.19 275 VAL A C 1
ATOM 2080 O O . VAL A 1 275 ? -2.563 -0.633 21.364 1.00 92.19 275 VAL A O 1
ATOM 2083 N N . LEU A 1 276 ? -4.680 0.102 21.561 1.00 91.62 276 LEU A N 1
ATOM 2084 C CA . LEU A 1 276 ? -4.739 0.714 20.235 1.00 91.62 276 LEU A CA 1
ATOM 2085 C C . LEU A 1 276 ? -3.761 1.882 20.087 1.00 91.62 276 LEU A C 1
ATOM 2087 O O . LEU A 1 276 ? -3.169 2.025 19.022 1.00 91.62 276 LEU A O 1
ATOM 2091 N N . GLU A 1 277 ? -3.538 2.673 21.138 1.00 93.62 277 GLU A N 1
ATOM 2092 C CA . GLU A 1 277 ? -2.542 3.747 21.116 1.00 93.62 277 GLU A CA 1
ATOM 2093 C C . GLU A 1 277 ? -1.122 3.206 20.960 1.00 93.62 277 GLU A C 1
ATOM 2095 O O . GLU A 1 277 ? -0.400 3.666 20.081 1.00 93.62 277 GLU A O 1
ATOM 2100 N N . LYS A 1 278 ? -0.741 2.168 21.717 1.00 93.44 278 LYS A N 1
ATOM 2101 C CA . LYS A 1 278 ? 0.574 1.525 21.555 1.00 93.44 278 LYS A CA 1
ATOM 2102 C C . LYS A 1 278 ? 0.778 0.979 20.143 1.00 93.44 278 LYS A C 1
ATOM 2104 O O . LYS A 1 278 ? 1.873 1.088 19.590 1.00 93.44 278 LYS A O 1
ATOM 2109 N N . ILE A 1 279 ? -0.264 0.397 19.543 1.00 93.75 279 ILE A N 1
ATOM 2110 C CA . ILE A 1 279 ? -0.211 -0.065 18.149 1.00 93.75 279 ILE A CA 1
ATOM 2111 C C . ILE A 1 279 ? -0.049 1.130 17.199 1.00 93.75 279 ILE A C 1
ATOM 2113 O O . ILE A 1 279 ? 0.816 1.091 16.326 1.00 93.75 279 ILE A O 1
ATOM 2117 N N . ALA A 1 280 ? -0.812 2.210 17.390 1.00 92.44 280 ALA A N 1
ATOM 2118 C CA . ALA A 1 280 ? -0.715 3.418 16.572 1.00 92.44 280 ALA A CA 1
ATOM 2119 C C . ALA A 1 280 ? 0.675 4.072 16.656 1.00 92.44 280 ALA A C 1
ATOM 2121 O O . ALA A 1 280 ? 1.234 4.455 15.628 1.00 92.44 280 ALA A O 1
ATOM 2122 N N . GLU A 1 281 ? 1.255 4.160 17.855 1.00 94.06 281 GLU A N 1
ATOM 2123 C CA . GLU A 1 281 ? 2.621 4.642 18.084 1.00 94.06 281 GLU A CA 1
ATOM 2124 C C . GLU A 1 281 ? 3.650 3.759 17.378 1.00 94.06 281 GLU A C 1
ATOM 2126 O O . GLU A 1 281 ? 4.517 4.270 16.672 1.00 94.06 281 GLU A O 1
ATOM 2131 N N . THR A 1 282 ? 3.513 2.435 17.494 1.00 93.88 282 THR A N 1
ATOM 2132 C CA . THR A 1 282 ? 4.417 1.473 16.845 1.00 93.88 282 THR A CA 1
ATOM 2133 C C . THR A 1 282 ? 4.370 1.598 15.319 1.00 93.88 282 THR A C 1
ATOM 2135 O O . THR A 1 282 ? 5.416 1.642 14.670 1.00 93.88 282 THR A O 1
ATOM 2138 N N . ILE A 1 283 ? 3.173 1.701 14.729 1.00 92.62 283 ILE A N 1
ATOM 2139 C CA . ILE A 1 283 ? 3.005 1.884 13.278 1.00 92.62 283 ILE A CA 1
ATOM 2140 C C . ILE A 1 283 ? 3.591 3.233 12.842 1.00 92.62 283 ILE A C 1
ATOM 2142 O O . ILE A 1 283 ? 4.321 3.298 11.853 1.00 92.62 283 ILE A O 1
ATOM 2146 N N . ARG A 1 284 ? 3.322 4.312 13.589 1.00 92.00 284 ARG A N 1
ATOM 2147 C CA . ARG A 1 284 ? 3.847 5.651 13.285 1.00 92.00 284 ARG A CA 1
ATOM 2148 C C . ARG A 1 284 ? 5.374 5.680 13.326 1.00 92.00 284 ARG A C 1
ATOM 2150 O O . ARG A 1 284 ? 5.988 6.244 12.420 1.00 92.00 284 ARG A O 1
ATOM 2157 N N . GLU A 1 285 ? 5.979 5.037 14.320 1.00 93.75 285 GLU A N 1
ATOM 2158 C CA . GLU A 1 285 ? 7.433 4.923 14.427 1.00 93.75 285 GLU A CA 1
ATOM 2159 C C . GLU A 1 285 ? 8.013 4.099 13.271 1.00 93.75 285 GLU A C 1
ATOM 2161 O O . GLU A 1 285 ? 8.981 4.517 12.636 1.00 93.75 285 GLU A O 1
ATOM 2166 N N . ARG A 1 286 ? 7.367 2.987 12.891 1.00 92.00 286 ARG A N 1
ATOM 2167 C CA . ARG A 1 286 ? 7.756 2.205 11.707 1.00 92.00 286 ARG A CA 1
ATOM 2168 C C . ARG A 1 286 ? 7.718 3.044 10.426 1.00 92.00 286 ARG A C 1
ATOM 2170 O O . ARG A 1 286 ? 8.672 3.001 9.649 1.00 92.00 286 ARG A O 1
ATOM 2177 N N . ILE A 1 287 ? 6.649 3.810 10.195 1.00 90.50 287 ILE A N 1
ATOM 2178 C CA . ILE A 1 287 ? 6.518 4.687 9.018 1.00 90.50 287 ILE A CA 1
ATOM 2179 C C . ILE A 1 287 ? 7.622 5.748 9.017 1.00 90.50 287 ILE A C 1
ATOM 2181 O O . ILE A 1 287 ? 8.256 5.977 7.983 1.00 90.50 287 ILE A O 1
ATOM 2185 N N . ARG A 1 288 ? 7.890 6.366 10.173 1.00 92.56 288 ARG A N 1
ATOM 2186 C CA . ARG A 1 288 ? 8.964 7.350 10.334 1.00 92.56 288 ARG A CA 1
ATOM 2187 C C . ARG A 1 288 ? 10.326 6.749 9.987 1.00 92.56 288 ARG A C 1
ATOM 2189 O O . ARG A 1 288 ? 11.019 7.301 9.135 1.00 92.56 288 ARG A O 1
ATOM 2196 N N . LEU A 1 289 ? 10.674 5.602 10.573 1.00 93.19 289 LEU A N 1
ATOM 2197 C CA . LEU A 1 289 ? 11.934 4.903 10.306 1.00 93.19 289 LEU A CA 1
ATOM 2198 C C . LEU A 1 289 ? 12.074 4.538 8.822 1.00 93.19 289 LEU A C 1
ATOM 2200 O O . LEU A 1 289 ? 13.121 4.766 8.220 1.00 93.19 289 LEU A O 1
ATOM 2204 N N . GLN A 1 290 ? 11.011 4.038 8.186 1.00 90.56 290 GLN A N 1
ATOM 2205 C CA . GLN A 1 290 ? 11.015 3.763 6.745 1.00 90.56 290 GLN A CA 1
ATOM 2206 C C . GLN A 1 290 ? 11.196 5.031 5.900 1.00 90.56 290 GLN A C 1
ATOM 2208 O O . GLN A 1 290 ? 11.854 4.989 4.856 1.00 90.56 290 GLN A O 1
ATOM 2213 N N . GLY A 1 291 ? 10.620 6.155 6.333 1.00 89.81 291 GLY A N 1
ATOM 2214 C CA . GLY A 1 291 ? 10.822 7.469 5.731 1.00 89.81 291 GLY A CA 1
ATOM 2215 C C . GLY A 1 291 ? 12.279 7.919 5.819 1.00 89.81 291 GLY A C 1
ATOM 2216 O O . GLY A 1 291 ? 12.877 8.253 4.795 1.00 89.81 291 GLY A O 1
ATOM 2217 N N . GLU A 1 292 ? 12.876 7.848 7.008 1.00 91.94 292 GLU A N 1
ATOM 2218 C CA . GLU A 1 292 ? 14.282 8.186 7.252 1.00 91.94 292 GLU A CA 1
ATOM 2219 C C . GLU A 1 292 ? 15.223 7.300 6.416 1.00 91.94 292 GLU A C 1
ATOM 2221 O O . GLU A 1 292 ? 16.067 7.814 5.676 1.00 91.94 292 GLU A O 1
ATOM 2226 N N . ILE A 1 293 ? 15.010 5.978 6.410 1.00 91.06 293 ILE A N 1
ATOM 2227 C CA . ILE A 1 293 ? 15.765 5.028 5.575 1.00 91.06 293 ILE A CA 1
ATOM 2228 C C . ILE A 1 293 ? 15.623 5.374 4.088 1.00 91.06 293 ILE A C 1
ATOM 2230 O O . ILE A 1 293 ? 16.610 5.367 3.346 1.00 91.06 293 ILE A O 1
ATOM 2234 N N . ARG A 1 294 ? 14.416 5.704 3.614 1.00 89.75 294 ARG A N 1
ATOM 2235 C CA . ARG A 1 294 ? 14.180 6.080 2.211 1.00 89.75 294 ARG A CA 1
ATOM 2236 C C . ARG A 1 294 ? 14.929 7.352 1.832 1.00 89.75 294 ARG A C 1
ATOM 2238 O O . ARG A 1 294 ? 15.507 7.399 0.747 1.00 89.75 294 ARG A O 1
ATOM 2245 N N . VAL A 1 295 ? 14.925 8.369 2.691 1.00 91.75 295 VAL A N 1
ATOM 2246 C CA . VAL A 1 295 ? 15.640 9.630 2.445 1.00 91.75 295 VAL A CA 1
ATOM 2247 C C . VAL A 1 295 ? 17.148 9.378 2.379 1.00 91.75 295 VAL A C 1
ATOM 2249 O O . VAL A 1 295 ? 17.777 9.719 1.374 1.00 91.75 295 VAL A O 1
ATOM 2252 N N . LEU A 1 296 ? 17.706 8.686 3.377 1.00 89.19 296 LEU A N 1
ATOM 2253 C CA . LEU A 1 296 ? 19.135 8.365 3.449 1.00 89.19 296 LEU A CA 1
ATOM 2254 C C . LEU A 1 296 ? 19.600 7.522 2.251 1.00 89.19 296 LEU A C 1
ATOM 2256 O O . LEU A 1 296 ? 20.595 7.840 1.595 1.00 89.19 296 LEU A O 1
ATOM 2260 N N . THR A 1 297 ? 18.846 6.478 1.898 1.00 89.06 297 THR A N 1
ATOM 2261 C CA . THR A 1 297 ? 19.182 5.612 0.755 1.00 89.06 297 THR A CA 1
ATOM 2262 C C . THR A 1 297 ? 19.024 6.328 -0.585 1.00 89.06 297 THR A C 1
ATOM 2264 O O . THR A 1 297 ? 19.812 6.083 -1.499 1.00 89.06 297 THR A O 1
ATOM 2267 N N . THR A 1 298 ? 18.055 7.238 -0.725 1.00 88.75 298 THR A N 1
ATOM 2268 C CA . THR A 1 298 ? 17.884 8.038 -1.950 1.00 88.75 298 THR A CA 1
ATOM 2269 C C . THR A 1 298 ? 19.076 8.963 -2.166 1.00 88.75 298 THR A C 1
ATOM 2271 O O . THR A 1 298 ? 19.620 8.999 -3.271 1.00 88.75 298 THR A O 1
ATOM 2274 N N . GLN A 1 299 ? 19.537 9.645 -1.114 1.00 89.56 299 GLN A N 1
ATOM 2275 C CA . GLN A 1 299 ? 20.739 10.475 -1.169 1.00 89.56 299 GLN A CA 1
ATOM 2276 C C . GLN A 1 299 ? 21.966 9.650 -1.581 1.00 89.56 299 GLN A C 1
ATOM 2278 O O . GLN A 1 299 ? 22.680 10.024 -2.512 1.00 89.56 299 GLN A O 1
ATOM 2283 N N . GLN A 1 300 ? 22.183 8.491 -0.950 1.00 88.00 300 GLN A N 1
ATOM 2284 C CA . GLN A 1 300 ? 23.320 7.626 -1.273 1.00 88.00 300 GLN A CA 1
ATOM 2285 C C . GLN A 1 300 ? 23.261 7.100 -2.717 1.00 88.00 300 GLN A C 1
ATOM 2287 O O . GLN A 1 300 ? 24.282 7.069 -3.409 1.00 88.00 300 GLN A O 1
ATOM 2292 N N . ARG A 1 301 ? 22.067 6.739 -3.210 1.00 89.69 301 ARG A N 1
ATOM 2293 C CA . ARG A 1 301 ? 21.870 6.309 -4.603 1.00 89.69 301 ARG A CA 1
ATOM 2294 C C . ARG A 1 301 ? 22.186 7.426 -5.590 1.00 89.69 301 ARG A C 1
ATOM 2296 O O . ARG A 1 301 ? 22.907 7.168 -6.550 1.00 89.69 301 ARG A O 1
ATOM 2303 N N . LEU A 1 302 ? 21.721 8.652 -5.350 1.00 90.62 302 LEU A N 1
ATOM 2304 C CA . LEU A 1 302 ? 22.033 9.804 -6.206 1.00 90.62 302 LEU A CA 1
ATOM 2305 C C . LEU A 1 302 ? 23.543 10.054 -6.295 1.00 90.62 302 LEU A C 1
ATOM 2307 O O . LEU A 1 302 ? 24.074 10.160 -7.400 1.00 90.62 302 LEU A O 1
ATOM 2311 N N . THR A 1 303 ? 24.248 10.048 -5.162 1.00 90.25 303 THR A N 1
ATOM 2312 C CA . THR A 1 303 ? 25.713 10.184 -5.140 1.00 90.25 303 THR A CA 1
ATOM 2313 C C . THR A 1 303 ? 26.398 9.045 -5.895 1.00 90.25 303 THR A C 1
ATOM 2315 O O . THR A 1 303 ? 27.330 9.288 -6.660 1.00 90.25 303 THR A O 1
ATOM 2318 N N . SER A 1 304 ? 25.912 7.806 -5.748 1.00 88.75 304 SER A N 1
ATOM 2319 C CA . SER A 1 304 ? 26.459 6.653 -6.475 1.00 88.75 304 SER A CA 1
ATOM 2320 C C . SER A 1 304 ? 26.269 6.759 -7.992 1.00 88.75 304 SER A C 1
ATOM 2322 O O . SER A 1 304 ? 27.186 6.435 -8.742 1.00 88.75 304 SER A O 1
ATOM 2324 N N . TYR A 1 305 ? 25.119 7.268 -8.452 1.00 90.94 305 TYR A N 1
ATOM 2325 C CA . TYR A 1 305 ? 24.870 7.517 -9.872 1.00 90.94 305 TYR A CA 1
ATOM 2326 C C . TYR A 1 305 ? 25.781 8.619 -10.413 1.00 90.94 305 TYR A C 1
ATOM 2328 O O . TYR A 1 305 ? 26.324 8.475 -11.506 1.00 90.94 305 TYR A O 1
ATOM 2336 N N . LEU A 1 306 ? 25.987 9.689 -9.641 1.00 92.88 306 LEU A N 1
ATOM 2337 C CA . LEU A 1 306 ? 26.858 10.797 -10.026 1.00 92.88 306 LEU A CA 1
ATOM 2338 C C . LEU A 1 306 ? 28.321 10.345 -10.143 1.00 92.88 306 LEU A C 1
ATOM 2340 O O . LEU A 1 306 ? 28.961 10.606 -11.159 1.00 92.88 306 LEU A O 1
ATOM 2344 N N . LEU A 1 307 ? 28.825 9.597 -9.155 1.00 91.19 307 LEU A N 1
ATOM 2345 C CA . LEU A 1 307 ? 30.176 9.025 -9.176 1.00 91.19 307 LEU A CA 1
ATOM 2346 C C . LEU A 1 307 ? 30.367 8.026 -10.322 1.00 91.19 307 LEU A C 1
ATOM 2348 O O . LEU A 1 307 ? 31.389 8.072 -11.001 1.00 91.19 307 LEU A O 1
ATOM 2352 N N . ALA A 1 308 ? 29.386 7.153 -10.570 1.00 90.94 308 ALA A N 1
ATOM 2353 C CA . ALA A 1 308 ? 29.449 6.190 -11.669 1.00 90.94 308 ALA A CA 1
ATOM 2354 C C . ALA A 1 308 ? 29.361 6.862 -13.050 1.00 90.94 308 ALA A C 1
ATOM 2356 O O . ALA A 1 308 ? 29.943 6.360 -14.006 1.00 90.94 308 ALA A O 1
ATOM 2357 N N . GLY A 1 309 ? 28.659 7.995 -13.165 1.00 92.69 309 GLY A N 1
ATOM 2358 C CA . GLY A 1 309 ? 28.536 8.767 -14.404 1.00 92.69 309 GLY A CA 1
ATOM 2359 C C . GLY A 1 309 ? 29.758 9.634 -14.730 1.00 92.69 309 GLY A C 1
ATOM 2360 O O . GLY A 1 309 ? 30.033 9.887 -15.904 1.00 92.69 309 GLY A O 1
ATOM 2361 N N . LEU A 1 310 ? 30.517 10.060 -13.717 1.00 93.12 310 LEU A N 1
ATOM 2362 C CA . LEU A 1 310 ? 31.633 11.003 -13.852 1.00 93.12 310 LEU A CA 1
ATOM 2363 C C . LEU A 1 310 ? 32.705 10.567 -14.878 1.00 93.12 310 LEU A C 1
ATOM 2365 O O . LEU A 1 310 ? 33.063 11.395 -15.720 1.00 93.12 310 LEU A O 1
ATOM 2369 N N . PRO A 1 311 ? 33.175 9.301 -14.915 1.00 90.19 311 PRO A N 1
ATOM 2370 C CA . PRO A 1 311 ? 34.150 8.846 -15.910 1.00 90.19 311 PRO A CA 1
ATOM 2371 C C . PRO A 1 311 ? 33.640 8.964 -17.349 1.00 90.19 311 PRO A C 1
ATOM 2373 O O . PRO A 1 311 ? 34.405 9.304 -18.247 1.00 90.19 311 PRO A O 1
ATOM 2376 N N . PHE A 1 312 ? 32.347 8.721 -17.575 1.00 91.69 312 PHE A N 1
ATOM 2377 C CA . PHE A 1 312 ? 31.734 8.815 -18.900 1.00 91.69 312 PHE A CA 1
ATOM 2378 C C . PHE A 1 312 ? 31.580 10.268 -19.345 1.00 91.69 312 PHE A C 1
ATOM 2380 O O . PHE A 1 312 ? 31.853 10.584 -20.501 1.00 91.69 312 PHE A O 1
ATOM 2387 N N . VAL A 1 313 ? 31.195 11.159 -18.425 1.00 93.81 313 VAL A N 1
ATOM 2388 C CA . VAL A 1 313 ? 31.127 12.603 -18.693 1.00 93.81 313 VAL A CA 1
ATOM 2389 C C . VAL A 1 313 ? 32.516 13.149 -19.019 1.00 93.81 313 VAL A C 1
ATOM 2391 O O . VAL A 1 313 ? 32.676 13.836 -20.024 1.00 93.81 313 VAL A O 1
ATOM 2394 N N . LEU A 1 314 ? 33.539 12.795 -18.232 1.00 91.62 314 LEU A N 1
ATOM 2395 C CA . LEU A 1 314 ? 34.923 13.181 -18.518 1.00 91.62 314 LEU A CA 1
ATOM 2396 C C . LEU A 1 314 ? 35.411 12.619 -19.855 1.00 91.62 314 LEU A C 1
ATOM 2398 O O . LEU A 1 314 ? 36.015 13.354 -20.630 1.00 91.62 314 LEU A O 1
ATOM 2402 N N . ALA A 1 315 ? 35.124 11.350 -20.157 1.00 87.94 315 ALA A N 1
ATOM 2403 C CA . ALA A 1 315 ? 35.474 10.748 -21.440 1.00 87.94 315 ALA A CA 1
ATOM 2404 C C . ALA A 1 315 ? 34.802 11.476 -22.617 1.00 87.94 315 ALA A C 1
ATOM 2406 O O . ALA A 1 315 ? 35.456 11.732 -23.626 1.00 87.94 315 ALA A O 1
ATOM 2407 N N . ALA A 1 316 ? 33.531 11.866 -22.478 1.00 91.62 316 ALA A N 1
ATOM 2408 C CA . ALA A 1 316 ? 32.806 12.630 -23.490 1.00 91.62 316 ALA A CA 1
ATOM 2409 C C . ALA A 1 316 ? 33.401 14.034 -23.690 1.00 91.62 316 ALA A C 1
ATOM 2411 O O . ALA A 1 316 ? 33.670 14.426 -24.825 1.00 91.62 316 ALA A O 1
ATOM 2412 N N . ILE A 1 317 ? 33.674 14.763 -22.601 1.00 94.44 317 ILE A N 1
ATOM 2413 C CA . ILE A 1 317 ? 34.305 16.092 -22.651 1.00 94.44 317 ILE A CA 1
ATOM 2414 C C . ILE A 1 317 ? 35.693 16.001 -23.296 1.00 94.44 317 ILE A C 1
ATOM 2416 O O . ILE A 1 317 ? 36.000 16.760 -24.213 1.00 94.44 317 ILE A O 1
ATOM 2420 N N . LEU A 1 318 ? 36.524 15.044 -22.874 1.00 89.88 318 LEU A N 1
ATOM 2421 C CA . LEU A 1 318 ? 37.856 14.836 -23.446 1.00 89.88 318 LEU A CA 1
ATOM 2422 C C . LEU A 1 318 ? 37.792 14.432 -24.922 1.00 89.88 318 LEU A C 1
ATOM 2424 O O . LEU A 1 318 ? 38.632 14.870 -25.702 1.00 89.88 318 LEU A O 1
ATOM 2428 N N . SER A 1 319 ? 36.781 13.658 -25.325 1.00 87.81 319 SER A N 1
ATOM 2429 C CA . SER A 1 319 ? 36.554 13.320 -26.731 1.00 87.81 319 SER A CA 1
ATOM 2430 C C . SER A 1 319 ? 36.161 14.534 -27.580 1.00 87.81 319 SER A C 1
ATOM 2432 O O . SER A 1 319 ? 36.429 14.521 -28.779 1.00 87.81 319 SER A O 1
ATOM 2434 N N . MET A 1 320 ? 35.529 15.559 -26.996 1.00 93.19 320 MET A N 1
ATOM 2435 C CA . MET A 1 320 ? 35.200 16.812 -27.689 1.00 93.19 320 MET A CA 1
ATOM 2436 C C . MET A 1 320 ? 36.393 17.772 -27.750 1.00 93.19 320 MET A C 1
ATOM 2438 O O . MET A 1 320 ? 36.601 18.411 -28.776 1.00 93.19 320 MET A O 1
ATOM 2442 N N . ILE A 1 321 ? 37.176 17.872 -26.671 1.00 94.06 321 ILE A N 1
ATOM 2443 C CA . ILE A 1 321 ? 38.323 18.789 -26.589 1.00 94.06 321 ILE A CA 1
ATOM 2444 C C . ILE A 1 321 ? 39.522 18.256 -27.381 1.00 94.06 321 ILE A C 1
ATOM 2446 O O . ILE A 1 321 ? 40.194 19.023 -28.067 1.00 94.06 321 ILE A O 1
ATOM 2450 N N . ASN A 1 322 ? 39.823 16.958 -27.275 1.00 90.00 322 ASN A N 1
ATOM 2451 C CA . ASN A 1 322 ? 41.010 16.365 -27.886 1.00 90.00 322 ASN A CA 1
ATOM 2452 C C . ASN A 1 322 ? 40.730 14.949 -28.436 1.00 90.00 322 ASN A C 1
ATOM 2454 O O . ASN A 1 322 ? 41.106 13.940 -27.823 1.00 90.00 322 ASN A O 1
ATOM 2458 N N . PRO A 1 323 ? 40.066 14.852 -29.605 1.00 86.62 323 PRO A N 1
ATOM 2459 C CA . PRO A 1 323 ? 39.666 13.573 -30.187 1.00 86.62 323 PRO A CA 1
ATOM 2460 C C . PRO A 1 323 ? 40.860 12.679 -30.549 1.00 86.62 323 PRO A C 1
ATOM 2462 O O . PRO A 1 323 ? 40.774 11.459 -30.399 1.00 86.62 323 PRO A O 1
ATOM 2465 N N . GLU A 1 324 ? 41.997 13.256 -30.958 1.00 84.94 324 GLU A N 1
ATOM 2466 C CA . GLU A 1 324 ? 43.203 12.481 -31.274 1.00 84.94 324 GLU A CA 1
ATOM 2467 C C . GLU A 1 324 ? 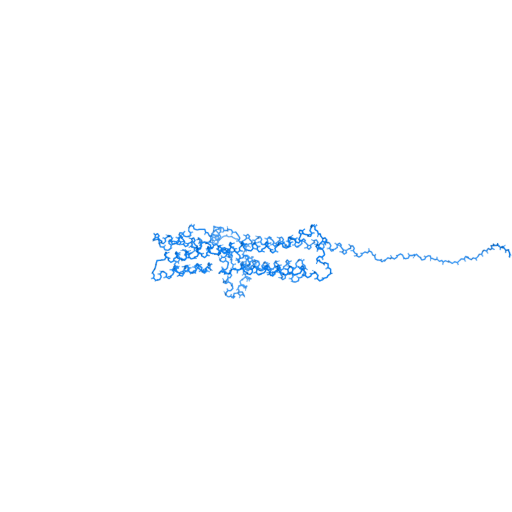43.743 11.725 -30.056 1.00 84.94 324 GLU A C 1
ATOM 2469 O O . GLU A 1 324 ? 44.149 10.568 -30.174 1.00 84.94 324 GLU A O 1
ATOM 2474 N N . TRP A 1 325 ? 43.730 12.350 -28.874 1.00 80.81 325 TRP A N 1
ATOM 2475 C CA . TRP A 1 325 ? 44.213 11.724 -27.642 1.00 80.81 325 TRP A CA 1
ATOM 2476 C C . TRP A 1 325 ? 43.304 10.569 -27.204 1.00 80.81 325 TRP A C 1
ATOM 2478 O O . TRP A 1 325 ? 43.787 9.503 -26.824 1.00 80.81 325 TRP A O 1
ATOM 2488 N N . MET A 1 326 ? 41.986 10.740 -27.347 1.00 83.12 326 MET A N 1
ATOM 2489 C CA . MET A 1 326 ? 41.002 9.701 -27.036 1.00 83.12 326 MET A CA 1
ATOM 2490 C C . MET A 1 326 ? 41.084 8.513 -28.006 1.00 83.12 326 MET A C 1
ATOM 2492 O O . MET A 1 326 ? 41.034 7.360 -27.582 1.00 83.12 326 MET A O 1
ATOM 2496 N N . MET A 1 327 ? 41.280 8.762 -29.307 1.00 82.31 327 MET A N 1
ATOM 2497 C CA . MET A 1 327 ? 41.427 7.700 -30.311 1.00 82.31 327 MET A CA 1
ATOM 2498 C C . MET A 1 327 ? 42.669 6.829 -30.084 1.00 82.31 327 MET A C 1
ATOM 2500 O O . MET A 1 327 ? 42.631 5.629 -30.370 1.00 82.31 327 MET A O 1
ATOM 2504 N N . ARG A 1 328 ? 43.749 7.384 -29.515 1.00 83.12 328 ARG A N 1
ATOM 2505 C CA . ARG A 1 328 ? 44.946 6.608 -29.147 1.00 83.12 328 ARG A CA 1
ATOM 2506 C C . ARG A 1 328 ? 44.656 5.546 -28.086 1.00 83.12 328 ARG A C 1
ATOM 2508 O O . ARG A 1 328 ? 45.279 4.494 -28.130 1.00 83.12 328 ARG A O 1
ATOM 2515 N N . LEU A 1 329 ? 43.677 5.757 -27.200 1.00 80.75 329 LEU A N 1
ATOM 2516 C CA . LEU A 1 329 ? 43.261 4.758 -26.204 1.00 80.75 329 LEU A CA 1
ATOM 2517 C C . LEU A 1 329 ? 42.650 3.497 -26.855 1.00 80.75 329 LEU A C 1
ATOM 2519 O O . LEU A 1 329 ? 42.739 2.403 -26.299 1.00 80.75 329 LEU A O 1
ATOM 2523 N N . PHE A 1 330 ? 42.068 3.638 -28.052 1.00 82.88 330 PHE A N 1
ATOM 2524 C CA . PHE A 1 330 ? 41.432 2.555 -28.816 1.00 82.88 330 PHE A CA 1
ATOM 2525 C C . PHE A 1 330 ? 42.313 1.977 -29.938 1.00 82.88 330 PHE A C 1
ATOM 2527 O O . PHE A 1 330 ? 41.921 1.012 -30.613 1.00 82.88 330 PHE A O 1
ATOM 2534 N N . ALA A 1 331 ? 43.510 2.525 -30.155 1.00 84.12 331 ALA A N 1
ATOM 2535 C CA . ALA A 1 331 ? 44.439 2.032 -31.167 1.00 84.12 331 ALA A CA 1
ATOM 2536 C C . ALA A 1 331 ? 44.876 0.567 -30.885 1.00 84.12 331 ALA A C 1
ATOM 2538 O O . ALA A 1 331 ? 44.722 0.067 -29.770 1.00 84.12 331 ALA A O 1
ATOM 2539 N N . PRO A 1 332 ? 45.311 -0.205 -31.897 1.00 80.25 332 PRO A N 1
ATOM 2540 C CA . PRO A 1 332 ? 45.688 -1.609 -31.715 1.00 80.25 332 PRO A CA 1
ATOM 2541 C C . PRO A 1 332 ? 46.951 -1.795 -30.862 1.00 80.25 332 PRO A C 1
ATOM 2543 O O . PRO A 1 332 ? 48.039 -1.362 -31.234 1.00 80.25 332 PRO A O 1
ATOM 2546 N N . GLY A 1 333 ? 46.800 -2.473 -29.717 1.00 84.88 333 GLY A N 1
ATOM 2547 C CA . GLY A 1 333 ? 47.881 -2.841 -28.799 1.00 84.88 333 GLY A CA 1
ATOM 2548 C C . GLY A 1 333 ? 47.372 -3.230 -27.405 1.00 84.88 333 GLY A C 1
ATOM 2549 O O . GLY A 1 333 ? 46.165 -3.298 -27.170 1.00 84.88 333 GLY A O 1
ATOM 2550 N N . TRP A 1 334 ? 48.296 -3.479 -26.470 1.00 81.50 334 TRP A N 1
ATOM 2551 C CA . TRP A 1 334 ? 47.994 -3.909 -25.092 1.00 81.50 334 TRP A CA 1
ATOM 2552 C C . TRP A 1 334 ? 47.205 -2.864 -24.278 1.00 81.50 334 TRP A C 1
ATOM 2554 O O . TRP A 1 334 ? 46.423 -3.210 -23.395 1.00 81.50 334 TRP A O 1
ATOM 2564 N N . TYR A 1 335 ? 47.344 -1.583 -24.618 1.00 80.75 335 TYR A N 1
ATOM 2565 C CA . TYR A 1 335 ? 46.674 -0.455 -23.965 1.00 80.75 335 TYR A CA 1
ATOM 2566 C C . TYR A 1 335 ? 45.145 -0.435 -24.172 1.00 80.75 335 TYR A C 1
ATOM 2568 O O . TYR A 1 335 ? 44.443 0.223 -23.408 1.00 80.75 335 TYR A O 1
ATOM 2576 N N . ARG A 1 336 ? 44.595 -1.232 -25.105 1.00 81.81 336 ARG A N 1
ATOM 2577 C CA . ARG A 1 336 ? 43.136 -1.446 -25.251 1.00 81.81 336 ARG A CA 1
ATOM 2578 C C . ARG A 1 336 ? 42.471 -2.064 -24.020 1.00 81.81 336 ARG A C 1
ATOM 2580 O O . ARG A 1 336 ? 41.255 -1.970 -23.872 1.00 81.81 336 ARG A O 1
ATOM 2587 N N . ILE A 1 337 ? 43.247 -2.691 -23.139 1.00 86.50 337 ILE A N 1
ATOM 2588 C CA . ILE A 1 337 ? 42.742 -3.269 -21.888 1.00 86.50 337 ILE A CA 1
ATOM 2589 C C . ILE A 1 337 ? 42.347 -2.162 -20.896 1.00 86.50 337 ILE A C 1
ATOM 2591 O O . ILE A 1 337 ? 41.441 -2.363 -20.095 1.00 86.50 337 ILE A O 1
ATOM 2595 N N . ILE A 1 338 ? 42.958 -0.976 -20.977 1.00 86.81 338 ILE A N 1
ATOM 2596 C CA . ILE A 1 338 ? 42.722 0.150 -20.059 1.00 86.81 338 ILE A CA 1
ATOM 2597 C C . ILE A 1 338 ? 41.252 0.611 -20.060 1.00 86.81 338 ILE A C 1
ATOM 2599 O O . ILE A 1 338 ? 40.650 0.621 -18.985 1.00 86.81 338 ILE A O 1
ATOM 2603 N N . PRO A 1 339 ? 40.619 0.948 -21.205 1.00 86.06 339 PRO A N 1
ATOM 2604 C CA . PRO A 1 339 ? 39.206 1.329 -21.215 1.00 86.06 339 PRO A CA 1
ATOM 2605 C C . PRO A 1 339 ? 38.287 0.174 -20.793 1.00 86.06 339 PRO A C 1
ATOM 2607 O O . PRO A 1 339 ? 37.299 0.407 -20.100 1.00 86.06 339 PRO A O 1
ATOM 2610 N N . ALA A 1 340 ? 38.622 -1.074 -21.139 1.00 87.31 340 ALA A N 1
ATOM 2611 C CA . ALA A 1 340 ? 37.851 -2.244 -20.713 1.00 87.31 340 ALA A CA 1
ATOM 2612 C C . ALA A 1 340 ? 37.902 -2.445 -19.186 1.00 87.31 340 ALA A C 1
ATOM 2614 O O . ALA A 1 340 ? 36.871 -2.678 -18.556 1.00 87.31 340 ALA A O 1
ATOM 2615 N N . TYR A 1 341 ? 39.080 -2.287 -18.577 1.00 91.00 341 TYR A N 1
ATOM 2616 C CA . TYR A 1 341 ? 39.272 -2.326 -17.128 1.00 91.00 341 TYR A CA 1
ATOM 2617 C C . TYR A 1 341 ? 38.580 -1.152 -16.424 1.00 91.00 341 TYR A C 1
ATOM 2619 O O . TYR A 1 341 ? 37.941 -1.342 -15.389 1.00 91.00 341 TYR A O 1
ATOM 2627 N N . ALA A 1 342 ? 38.645 0.054 -16.991 1.00 89.00 342 ALA A N 1
ATOM 2628 C CA . ALA A 1 342 ? 37.964 1.225 -16.445 1.00 89.00 342 ALA A CA 1
ATOM 2629 C C . ALA A 1 342 ? 36.441 1.013 -16.401 1.00 89.00 342 ALA A C 1
ATOM 2631 O O . ALA A 1 342 ? 35.823 1.181 -15.353 1.00 89.00 342 ALA A O 1
ATOM 2632 N N . ILE A 1 343 ? 35.838 0.543 -17.497 1.00 90.06 343 ILE A N 1
ATOM 2633 C CA . ILE A 1 343 ? 34.402 0.227 -17.537 1.00 90.06 343 ILE A CA 1
ATOM 2634 C C . ILE A 1 343 ? 34.070 -0.917 -16.569 1.00 90.06 343 ILE A C 1
ATOM 2636 O O . ILE A 1 343 ? 33.099 -0.824 -15.820 1.00 90.06 343 ILE A O 1
ATOM 2640 N N . GLY A 1 344 ? 34.888 -1.973 -16.544 1.00 92.81 344 GLY A N 1
ATOM 2641 C CA . GLY A 1 344 ? 34.702 -3.113 -15.645 1.00 92.81 344 GLY A CA 1
ATOM 2642 C C . GLY A 1 344 ? 34.733 -2.720 -14.167 1.00 92.81 344 GLY A C 1
ATOM 2643 O O . GLY A 1 344 ? 33.832 -3.081 -13.415 1.00 92.81 344 GLY A O 1
ATOM 2644 N N . SER A 1 345 ? 35.724 -1.931 -13.753 1.00 92.81 345 SER A N 1
ATOM 2645 C CA . SER A 1 345 ? 35.860 -1.462 -12.368 1.00 92.81 345 SER A CA 1
ATOM 2646 C C . SER A 1 345 ? 34.729 -0.513 -11.953 1.00 92.81 345 SER A C 1
ATOM 2648 O O . SER A 1 345 ? 34.206 -0.653 -10.847 1.00 92.81 345 SER A O 1
ATOM 2650 N N . VAL A 1 346 ? 34.270 0.374 -12.847 1.00 92.62 346 VAL A N 1
ATOM 2651 C CA . VAL A 1 346 ? 33.097 1.235 -12.608 1.00 92.62 346 VAL A CA 1
ATOM 2652 C C . VAL A 1 346 ? 31.818 0.408 -12.462 1.00 92.62 346 VAL A C 1
ATOM 2654 O O . VAL A 1 346 ? 31.045 0.650 -11.537 1.00 92.62 346 VAL A O 1
ATOM 2657 N N . LEU A 1 347 ? 31.600 -0.596 -13.318 1.00 92.44 347 LEU A N 1
ATOM 2658 C CA . LEU A 1 347 ? 30.434 -1.481 -13.227 1.00 92.44 347 LEU A CA 1
ATOM 2659 C C . LEU A 1 347 ? 30.436 -2.302 -11.934 1.00 92.44 347 LEU A C 1
ATOM 2661 O O . LEU A 1 347 ? 29.403 -2.399 -11.274 1.00 92.44 347 LEU A O 1
ATOM 2665 N N . ILE A 1 348 ? 31.585 -2.863 -11.548 1.00 93.50 348 ILE A N 1
ATOM 2666 C CA . ILE A 1 348 ? 31.727 -3.620 -10.297 1.00 93.50 348 ILE A CA 1
ATOM 2667 C C . ILE A 1 348 ? 31.444 -2.711 -9.098 1.00 93.50 348 ILE A C 1
ATOM 2669 O O . ILE A 1 348 ? 30.626 -3.065 -8.247 1.00 93.50 348 ILE A O 1
ATOM 2673 N N . GLY A 1 349 ? 32.060 -1.526 -9.056 1.00 90.38 349 GLY A N 1
ATOM 2674 C CA . GLY A 1 349 ? 31.823 -0.541 -8.002 1.00 90.38 349 GLY A CA 1
ATOM 2675 C C . GLY A 1 349 ? 30.349 -0.150 -7.913 1.00 90.38 349 GLY A C 1
ATOM 2676 O O . GLY A 1 349 ? 29.754 -0.214 -6.840 1.00 90.38 349 GLY A O 1
ATOM 2677 N N . PHE A 1 350 ? 29.728 0.144 -9.056 1.00 90.62 350 PHE A N 1
ATOM 2678 C CA . PHE A 1 350 ? 28.312 0.481 -9.140 1.00 90.62 350 PHE A CA 1
ATOM 2679 C C . PHE A 1 350 ? 27.409 -0.642 -8.604 1.00 90.62 350 PHE A C 1
ATOM 2681 O O . PHE A 1 350 ? 26.527 -0.383 -7.785 1.00 90.62 350 PHE A O 1
ATOM 2688 N N . VAL A 1 351 ? 27.648 -1.899 -8.992 1.00 91.38 351 VAL A N 1
ATOM 2689 C CA . VAL A 1 351 ? 26.877 -3.054 -8.497 1.00 91.38 351 VAL A CA 1
ATOM 2690 C C . VAL A 1 351 ? 27.031 -3.227 -6.984 1.00 91.38 351 VAL A C 1
ATOM 2692 O O . VAL A 1 351 ? 26.040 -3.480 -6.295 1.00 91.38 351 VAL A O 1
ATOM 2695 N N . ILE A 1 352 ? 28.246 -3.069 -6.452 1.00 90.38 352 ILE A N 1
ATOM 2696 C CA . ILE A 1 352 ? 28.511 -3.162 -5.009 1.00 90.38 352 ILE A CA 1
ATOM 2697 C C . ILE A 1 352 ? 27.748 -2.064 -4.256 1.00 90.38 352 ILE A C 1
ATOM 2699 O O . ILE A 1 352 ? 27.057 -2.360 -3.279 1.00 90.38 352 ILE A O 1
ATOM 2703 N N . THR A 1 353 ? 27.782 -0.817 -4.736 1.00 87.31 353 THR A N 1
ATOM 2704 C CA . THR A 1 353 ? 27.053 0.295 -4.105 1.00 87.31 353 THR A CA 1
ATOM 2705 C C . THR A 1 353 ? 25.533 0.114 -4.171 1.00 87.31 353 THR A C 1
ATOM 2707 O O . THR A 1 353 ? 24.835 0.403 -3.196 1.00 87.31 353 THR A O 1
ATOM 2710 N N . GLN A 1 354 ? 24.996 -0.419 -5.273 1.00 84.44 354 GLN A N 1
ATOM 2711 C CA . GLN A 1 354 ? 23.561 -0.720 -5.395 1.00 84.44 354 GLN A CA 1
ATOM 2712 C C . GLN A 1 354 ? 23.110 -1.841 -4.447 1.00 84.44 354 GLN A C 1
ATOM 2714 O O . GLN A 1 354 ? 21.987 -1.809 -3.944 1.00 84.44 354 GLN A O 1
ATOM 2719 N N . LYS A 1 355 ? 23.977 -2.822 -4.165 1.00 86.44 355 LYS A N 1
ATOM 2720 C CA . LYS A 1 355 ? 23.694 -3.861 -3.165 1.00 86.44 355 LYS A CA 1
ATOM 2721 C C . LYS A 1 355 ? 23.743 -3.315 -1.738 1.00 86.44 355 LYS A C 1
ATOM 2723 O O . LYS A 1 355 ? 22.822 -3.578 -0.979 1.00 86.44 355 LYS A O 1
ATOM 2728 N N . LEU A 1 356 ? 24.757 -2.516 -1.397 1.00 85.06 356 LEU A N 1
ATOM 2729 C CA . LEU A 1 356 ? 24.893 -1.891 -0.070 1.00 85.06 356 LEU A CA 1
ATOM 2730 C C . LEU A 1 356 ? 23.728 -0.948 0.271 1.00 85.06 356 LEU A C 1
ATOM 2732 O O . LEU A 1 356 ? 23.334 -0.843 1.424 1.00 85.06 356 LEU A O 1
ATOM 2736 N N . THR A 1 357 ? 23.157 -0.276 -0.731 1.00 80.56 357 THR A N 1
ATOM 2737 C CA . THR A 1 357 ? 22.021 0.652 -0.562 1.00 80.56 357 THR A CA 1
ATOM 2738 C C . THR A 1 357 ? 20.649 -0.024 -0.591 1.00 80.56 357 THR A C 1
ATOM 2740 O O . THR A 1 357 ? 19.615 0.655 -0.534 1.00 80.56 357 THR A O 1
ATOM 2743 N N . ARG A 1 358 ? 20.590 -1.353 -0.715 1.00 78.56 358 ARG A N 1
ATOM 2744 C CA . ARG A 1 358 ? 19.355 -2.115 -0.535 1.00 78.56 358 ARG A CA 1
ATOM 2745 C C . ARG A 1 358 ? 19.271 -2.537 0.930 1.00 78.56 358 ARG A C 1
ATOM 2747 O O . ARG A 1 358 ? 19.686 -3.630 1.288 1.00 78.56 358 ARG A O 1
ATOM 2754 N N . ILE A 1 359 ? 18.740 -1.646 1.758 1.00 71.44 359 ILE A N 1
ATOM 2755 C CA . ILE A 1 359 ? 18.351 -1.983 3.127 1.00 71.44 359 ILE A CA 1
ATOM 2756 C C . ILE A 1 359 ? 16.970 -2.643 3.034 1.00 71.44 359 ILE A C 1
ATOM 2758 O O . ILE A 1 359 ? 16.009 -1.993 2.618 1.00 71.44 359 ILE A O 1
ATOM 2762 N N . GLU A 1 360 ? 16.897 -3.942 3.322 1.00 56.09 360 GLU A N 1
ATOM 2763 C CA . GLU A 1 360 ? 15.631 -4.631 3.597 1.00 56.09 360 GLU A CA 1
ATOM 2764 C C . GLU A 1 360 ? 15.236 -4.317 5.046 1.00 56.09 360 GLU A C 1
ATOM 2766 O O . GLU A 1 360 ? 16.074 -4.412 5.943 1.00 56.09 360 GLU A O 1
ATOM 2771 N N . VAL A 1 361 ? 13.995 -3.855 5.233 1.00 50.66 361 VAL A N 1
ATOM 2772 C CA . VAL A 1 361 ? 13.392 -3.526 6.536 1.00 50.66 361 VAL A CA 1
ATOM 2773 C C . VAL A 1 361 ? 12.423 -4.624 6.915 1.00 50.66 361 VAL A C 1
ATOM 2775 O O . VAL A 1 361 ? 11.603 -4.972 6.031 1.00 50.66 361 VAL A O 1
#

Secondary structure (DSSP, 8-state):
----------------PPPP------S-SSHHHHHHHHHHHHHHHHHHHHHHHHHHHHHHHHHHHHHH----HHHHHHHHHHHHHT---TTSHHHHHHHHHHHHHHHHHH--HHHHHHHHHHHHHTT----HHHHHHHHHHHHHHHHHHHHHHH--HHHHHHHHHHHHHHHHHHHHHHHHHHHHHHHHHHHHHHHHHHHHHHTT--HHHHHHHHHHHSPTTHHHHHHHHHHHHHTT--HHHHHHHHHHHH--HHHHHHHHHHHHHHHHT--HHHHHHHHHHHHHHHHHHHHHHHHHHHHHHHHHHHHHHHHHHHHHHHHHH-HHHHHHHHSSSGGGHHHHHHHHHHHHHHHHHHHHT----

Sequence (361 aa):
MARGRLRRQALDRGGGRRPAVERGRVWGTGYGAAQRRWRKDLGTTLFAALIGALAVLAFFVSVYYAVERPDDLSERLEAYATVARGDGSGRTRRREAGMRSLLGRLDRLLSGRGAAQRLALNLAQAKLRMTVPEFLAIEIGATVVGGLLGFALRGYVITAIVCAVIGAALPIALVSRRRGKRLKAFEDQLVDVLSLIVGSIRGGHALPTALDLVSQELGPPAAEEFAYVLREIGLGLTQSEALNNLVRRMESQDLQLVVSAVNISHEVGGNLSVVLEKIAETIRERIRLQGEIRVLTTQQRLTSYLLAGLPFVLAAILSMINPEWMMRLFAPGWYRIIPAYAIGSVLIGFVITQKLTRIEV

Solvent-accessible surface area (backbone atoms only — not comparable to full-atom values): 20383 Å² total; per-residue (Å²): 138,87,88,83,83,84,87,81,87,88,84,86,90,77,94,71,86,78,80,76,83,81,72,83,88,78,90,88,81,69,65,74,59,52,60,54,48,56,58,50,54,51,51,52,46,50,50,51,45,49,51,48,51,49,52,49,51,50,47,52,49,48,53,50,49,67,70,64,58,85,76,59,73,64,62,54,52,49,55,52,52,49,64,75,61,71,71,88,73,93,76,63,64,75,67,52,55,60,55,52,58,54,52,64,50,49,55,73,74,62,61,56,72,64,60,57,51,51,50,46,50,50,31,58,50,40,67,42,93,63,53,69,69,58,50,51,50,50,32,54,49,33,18,53,52,23,22,54,50,22,29,64,73,73,69,40,70,67,44,12,51,54,31,17,52,51,25,43,46,47,58,55,52,50,46,52,50,48,21,52,52,47,39,47,52,31,60,71,42,44,54,57,49,43,50,49,33,32,53,32,41,71,73,69,44,55,67,70,59,21,42,49,49,40,30,70,75,46,61,80,56,50,11,56,55,37,46,48,33,53,49,39,36,75,73,70,44,51,68,65,56,27,49,49,49,48,34,71,61,51,72,40,68,70,54,43,53,52,48,50,51,51,49,50,29,68,74,73,64,60,67,54,42,62,56,48,43,55,50,37,51,52,52,50,50,51,52,49,53,53,49,52,51,50,53,56,38,49,54,52,48,52,53,51,52,51,63,60,44,44,64,57,52,51,50,53,52,43,43,72,78,39,47,71,67,52,52,59,52,69,43,97,60,82,63,41,50,53,64,56,50,52,52,49,52,45,51,52,51,47,54,53,52,58,54,71,58,57,77,86,130

Radius of gyration: 39.37 Å; Cα contacts (8 Å, |Δi|>4): 232; chains: 1; bounding box: 105×44×148 Å

pLDDT: mean 73.79, std 19.44, range [31.5, 97.25]